Protein 3F6G (pdb70)

Structure (mmCIF, N/CA/C/O backbone):
data_3F6G
#
_entry.id   3F6G
#
_cell.length_a   61.315
_cell.length_b   97.943
_cell.length_c   39.974
_cell.angle_alpha   90.000
_cell.angle_beta   91.380
_cell.angle_gamma   90.000
#
_symmetry.space_group_name_H-M   'C 1 2 1'
#
loop_
_entity.id
_entity.type
_entity.pdbx_description
1 polymer 'Alpha-isopropylmalate synthase'
2 non-polymer 'ZINC ION'
3 non-polymer ISOLEUCINE
4 non-polymer 'SULFATE ION'
5 water water
#
loop_
_atom_site.group_PDB
_atom_site.id
_atom_site.type_symbol
_atom_site.label_atom_id
_atom_site.label_alt_id
_atom_site.label_comp_id
_atom_site.label_asym_id
_atom_site.label_entity_id
_atom_site.label_seq_id
_atom_site.pdbx_PDB_ins_code
_atom_site.Cartn_x
_atom_site.Cartn_y
_atom_site.Cartn_z
_atom_site.occupancy
_atom_site.B_iso_or_equiv
_atom_site.auth_seq_id
_atom_site.auth_comp_id
_atom_site.auth_asym_id
_atom_site.auth_atom_id
_atom_site.pdbx_PDB_model_num
ATOM 1 N N . LYS A 1 1 ? 16.371 -19.802 -24.754 1.00 53.91 390 LYS B N 1
ATOM 2 C CA . LYS A 1 1 ? 16.706 -19.518 -23.327 1.00 52.17 390 LYS B CA 1
ATOM 3 C C . LYS A 1 1 ? 17.768 -18.425 -23.268 1.00 50.67 390 LYS B C 1
ATOM 4 O O . LYS A 1 1 ? 18.894 -18.617 -23.726 1.00 50.78 390 LYS B O 1
ATOM 10 N N . VAL A 1 2 ? 17.395 -17.278 -22.707 1.00 48.62 391 VAL B N 1
ATOM 11 C CA . VAL A 1 2 ? 18.295 -16.134 -22.602 1.00 47.91 391 VAL B CA 1
ATOM 12 C C . VAL A 1 2 ? 19.324 -16.257 -21.481 1.00 46.75 391 VAL B C 1
ATOM 13 O O . VAL A 1 2 ? 20.504 -15.958 -21.678 1.00 47.05 391 VAL B O 1
ATOM 17 N N . LEU A 1 3 ? 18.875 -16.677 -20.303 1.00 44.87 392 LEU B N 1
ATOM 18 C CA . LEU A 1 3 ? 19.767 -16.842 -19.163 1.00 41.31 392 LEU B CA 1
ATOM 19 C C . LEU A 1 3 ? 19.946 -18.327 -18.879 1.00 40.81 392 LEU B C 1
ATOM 20 O O . LEU A 1 3 ? 18.975 -19.083 -18.820 1.00 40.45 392 LEU B O 1
ATOM 25 N N . THR A 1 4 ? 21.197 -18.742 -18.713 1.00 39.95 393 THR B N 1
ATOM 26 C CA . THR A 1 4 ? 21.506 -20.138 -18.443 1.00 38.27 393 THR B CA 1
ATOM 27 C C . THR A 1 4 ? 22.310 -20.332 -17.165 1.00 37.02 393 THR B C 1
ATOM 28 O O . THR A 1 4 ? 23.329 -19.675 -16.951 1.00 36.66 393 THR B O 1
ATOM 32 N N . ILE A 1 5 ? 21.846 -21.238 -16.316 1.00 35.72 394 ILE B N 1
ATOM 33 C CA . ILE A 1 5 ? 22.562 -21.557 -15.093 1.00 35.10 394 ILE B CA 1
ATOM 34 C C . ILE A 1 5 ? 23.460 -22.741 -15.464 1.00 34.62 394 ILE B C 1
ATOM 35 O O . ILE A 1 5 ? 23.008 -23.884 -15.503 1.00 34.83 394 ILE B O 1
ATOM 40 N N . LYS A 1 6 ? 24.724 -22.458 -15.759 1.00 33.70 395 LYS B N 1
ATOM 41 C CA . LYS A 1 6 ? 25.673 -23.497 -16.145 1.00 32.82 395 LYS B CA 1
ATOM 42 C C . LYS A 1 6 ? 25.947 -24.520 -15.058 1.00 32.04 395 LYS B C 1
ATOM 43 O O . LYS A 1 6 ? 26.059 -25.713 -15.338 1.00 31.53 395 LYS B O 1
ATOM 49 N N . SER A 1 7 ? 26.068 -24.065 -13.819 1.00 30.03 396 SER B N 1
ATOM 50 C CA . SER A 1 7 ? 26.302 -24.994 -12.726 1.00 28.74 396 SER B CA 1
ATOM 51 C C . SER A 1 7 ? 25.938 -24.370 -11.401 1.00 26.62 396 SER B C 1
ATOM 52 O O . SER A 1 7 ? 25.732 -23.164 -11.310 1.00 25.40 396 SER B O 1
ATOM 55 N N . CYS A 1 8 ? 25.835 -25.213 -10.381 1.00 26.42 397 CYS B N 1
ATOM 56 C CA . CYS A 1 8 ? 25.551 -24.754 -9.029 1.00 26.43 397 CYS B CA 1
ATOM 57 C C . CYS A 1 8 ? 25.801 -25.922 -8.089 1.00 25.90 397 CYS B C 1
ATOM 58 O O . CYS A 1 8 ? 25.558 -27.072 -8.436 1.00 26.85 397 CYS B O 1
ATOM 61 N N . ASN A 1 9 ? 26.319 -25.625 -6.907 1.00 26.39 398 ASN B N 1
ATOM 62 C CA . ASN A 1 9 ? 26.611 -26.663 -5.932 1.00 27.89 398 ASN B CA 1
ATOM 63 C C . ASN A 1 9 ? 25.962 -26.226 -4.651 1.00 26.04 398 ASN B C 1
ATOM 64 O O . ASN A 1 9 ? 26.193 -25.115 -4.186 1.00 26.69 398 ASN B O 1
ATOM 69 N N . ILE A 1 10 ? 25.164 -27.105 -4.067 1.00 26.01 399 ILE B N 1
ATOM 70 C CA . ILE A 1 10 ? 24.479 -26.753 -2.846 1.00 26.21 399 ILE B CA 1
ATOM 71 C C . ILE A 1 10 ? 24.865 -27.708 -1.725 1.00 27.20 399 ILE B C 1
ATOM 72 O O . ILE A 1 10 ? 24.992 -28.919 -1.930 1.00 26.00 399 ILE B O 1
ATOM 77 N N . HIS A 1 11 ? 25.064 -27.152 -0.537 1.00 27.61 400 HIS B N 1
ATOM 78 C CA . HIS A 1 11 ? 25.495 -27.956 0.592 1.00 30.34 400 HIS B CA 1
ATOM 79 C C . HIS A 1 11 ? 24.753 -27.601 1.860 1.00 29.43 400 HIS B C 1
ATOM 80 O O . HIS A 1 11 ? 24.715 -26.443 2.266 1.00 30.83 400 HIS B O 1
ATOM 87 N N . SER A 1 12 ? 24.167 -28.611 2.488 1.00 28.72 401 SER B N 1
ATOM 88 C CA . SER A 1 12 ? 23.442 -28.400 3.728 1.00 29.70 401 SER B CA 1
ATOM 89 C C . SER A 1 12 ? 23.590 -29.629 4.599 1.00 28.81 401 SER B C 1
ATOM 90 O O . SER A 1 12 ? 24.340 -30.546 4.272 1.00 29.40 401 SER B O 1
ATOM 93 N N . GLY A 1 13 ? 22.871 -29.639 5.712 1.00 28.19 402 GLY B N 1
ATOM 94 C CA . GLY A 1 13 ? 22.932 -30.766 6.615 1.00 28.77 402 GLY B CA 1
ATOM 95 C C . GLY A 1 13 ? 22.965 -30.302 8.052 1.00 28.40 402 GLY B C 1
ATOM 96 O O . GLY A 1 13 ? 22.921 -29.103 8.337 1.00 28.21 402 GLY B O 1
ATOM 97 N N . ILE A 1 14 ? 23.021 -31.258 8.965 1.00 28.50 403 ILE B N 1
ATOM 98 C CA . ILE A 1 14 ? 23.076 -30.936 10.384 1.00 28.49 403 ILE B CA 1
ATOM 99 C C . ILE A 1 14 ? 24.543 -30.764 10.745 1.00 28.97 403 ILE B C 1
ATOM 100 O O . ILE A 1 14 ? 25.357 -31.646 10.477 1.00 29.51 403 ILE B O 1
ATOM 105 N N . GLY A 1 15 ? 24.871 -29.614 11.328 1.00 30.19 404 GLY B N 1
ATOM 106 C CA . GLY A 1 15 ? 26.241 -29.324 11.715 1.00 31.28 404 GLY B CA 1
ATOM 107 C C . GLY A 1 15 ? 26.973 -28.511 10.663 1.00 33.50 404 GLY B C 1
ATOM 108 O O . GLY A 1 15 ? 28.147 -28.172 10.818 1.00 32.86 404 GLY B O 1
ATOM 109 N N . ILE A 1 16 ? 26.265 -28.195 9.584 1.00 34.49 405 ILE B N 1
ATOM 110 C CA . ILE A 1 16 ? 26.821 -27.428 8.479 1.00 34.87 405 ILE B CA 1
ATOM 111 C C . ILE A 1 16 ? 26.035 -26.145 8.256 1.00 33.41 405 ILE B C 1
ATOM 112 O O . ILE A 1 16 ? 24.827 -26.107 8.486 1.00 34.63 405 ILE B O 1
ATOM 117 N N . ARG A 1 17 ? 26.727 -25.097 7.818 1.00 31.31 406 ARG B N 1
ATOM 118 C CA . ARG A 1 17 ? 26.084 -23.821 7.527 1.00 29.29 406 ARG B CA 1
ATOM 119 C C . ARG A 1 17 ? 25.745 -23.864 6.043 1.00 27.96 406 ARG B C 1
ATOM 120 O O . ARG A 1 17 ? 26.638 -23.868 5.191 1.00 28.74 406 ARG B O 1
ATOM 128 N N . PRO A 1 18 ? 24.444 -23.910 5.712 1.00 24.58 407 PRO B N 1
ATOM 129 C CA . PRO A 1 18 ? 23.989 -23.964 4.318 1.00 20.85 407 PRO B CA 1
ATOM 130 C C . PRO A 1 18 ? 24.675 -22.968 3.392 1.00 19.54 407 PRO B C 1
ATOM 131 O O . PRO A 1 18 ? 24.711 -21.778 3.667 1.00 17.14 407 PRO B O 1
ATOM 135 N N . HIS A 1 19 ? 25.232 -23.449 2.288 1.00 19.96 408 HIS B N 1
ATOM 136 C CA . HIS A 1 19 ? 25.852 -22.528 1.341 1.00 20.42 408 HIS B CA 1
ATOM 137 C C . HIS A 1 19 ? 25.628 -23.050 -0.061 1.00 18.51 408 HIS B C 1
ATOM 138 O O . HIS A 1 19 ? 25.209 -24.185 -0.236 1.00 18.02 408 HIS B O 1
ATOM 145 N N . ALA A 1 20 ? 25.908 -22.221 -1.055 1.00 19.13 409 ALA B N 1
ATOM 146 C CA . ALA A 1 20 ? 25.693 -22.623 -2.439 1.00 20.46 409 ALA B CA 1
ATOM 147 C C . ALA A 1 20 ? 26.523 -21.790 -3.402 1.00 19.82 409 ALA B C 1
ATOM 148 O O . ALA A 1 20 ? 26.820 -20.627 -3.144 1.00 19.86 409 ALA B O 1
ATOM 150 N N . GLN A 1 21 ? 26.897 -22.397 -4.518 1.00 20.27 410 GLN B N 1
ATOM 151 C CA . GLN A 1 21 ? 27.662 -21.696 -5.531 1.00 21.59 410 GLN B CA 1
ATOM 152 C C . GLN A 1 21 ? 26.817 -21.754 -6.779 1.00 21.85 410 GLN B C 1
ATOM 153 O O . GLN A 1 21 ? 26.066 -22.707 -6.975 1.00 21.18 410 GLN B O 1
ATOM 159 N N . ILE A 1 22 ? 26.939 -20.731 -7.615 1.00 23.32 411 ILE B N 1
ATOM 160 C CA . ILE A 1 22 ? 26.187 -20.668 -8.853 1.00 24.70 411 ILE B CA 1
ATOM 161 C C . ILE A 1 22 ? 27.075 -20.090 -9.934 1.00 25.69 411 ILE B C 1
ATOM 162 O O . ILE A 1 22 ? 27.955 -19.269 -9.661 1.00 25.69 411 ILE B O 1
ATOM 167 N N . GLU A 1 23 ? 26.848 -20.538 -11.159 1.00 26.16 412 GLU B N 1
ATOM 168 C CA . GLU A 1 23 ? 27.590 -20.056 -12.309 1.00 28.21 412 GLU B CA 1
ATOM 169 C C . GLU A 1 23 ? 26.540 -19.903 -13.393 1.00 27.75 412 GLU B C 1
ATOM 170 O O . GLU A 1 23 ? 25.929 -20.882 -13.802 1.00 29.02 412 GLU B O 1
ATOM 176 N N . LEU A 1 24 ? 26.302 -18.677 -13.836 1.00 28.21 413 LEU B N 1
ATOM 177 C CA . LEU A 1 24 ? 25.306 -18.459 -14.871 1.00 27.86 413 LEU B CA 1
ATOM 178 C C . LEU A 1 24 ? 25.831 -17.600 -16.010 1.00 26.77 413 LEU B C 1
ATOM 179 O O . LEU A 1 24 ? 26.735 -16.790 -15.836 1.00 23.81 413 LEU B O 1
ATOM 184 N N . GLU A 1 25 ? 25.244 -17.803 -17.180 1.00 29.51 414 GLU B N 1
ATOM 185 C CA . GLU A 1 25 ? 25.630 -17.107 -18.395 1.00 32.51 414 GLU B CA 1
ATOM 186 C C . GLU A 1 25 ? 24.498 -16.203 -18.859 1.00 31.67 414 GLU B C 1
ATOM 187 O O . GLU A 1 25 ? 23.382 -16.668 -19.082 1.00 31.22 414 GLU B O 1
ATOM 193 N N . TYR A 1 26 ? 24.787 -14.911 -18.993 1.00 30.93 415 TYR B N 1
ATOM 194 C CA . TYR A 1 26 ? 23.788 -13.945 -19.441 1.00 30.95 415 TYR B CA 1
ATOM 195 C C . TYR A 1 26 ? 24.428 -12.886 -20.334 1.00 30.02 415 TYR B C 1
ATOM 196 O O . TYR A 1 26 ? 25.448 -12.299 -19.979 1.00 29.52 415 TYR B O 1
ATOM 205 N N . GLN A 1 27 ? 23.821 -12.654 -21.495 1.00 30.55 416 GLN B N 1
ATOM 206 C CA . GLN A 1 27 ? 24.304 -11.662 -22.450 1.00 29.64 416 GLN B CA 1
ATOM 207 C C . GLN A 1 27 ? 25.812 -11.679 -22.645 1.00 28.82 416 GLN B C 1
ATOM 208 O O . GLN A 1 27 ? 26.459 -10.640 -22.573 1.00 30.00 416 GLN B O 1
ATOM 214 N N . GLY A 1 28 ? 26.381 -12.853 -22.876 1.00 29.77 417 GLY B N 1
ATOM 215 C CA . GLY A 1 28 ? 27.817 -12.930 -23.093 1.00 31.36 417 GLY B CA 1
ATOM 216 C C . GLY A 1 28 ? 28.701 -12.680 -21.881 1.00 32.33 417 GLY B C 1
ATOM 217 O O . GLY A 1 28 ? 29.849 -12.254 -22.020 1.00 32.95 417 GLY B O 1
ATOM 218 N N . LYS A 1 29 ? 28.173 -12.935 -20.690 1.00 33.29 418 LYS B N 1
ATOM 219 C CA . LYS A 1 29 ? 28.936 -12.752 -19.460 1.00 31.36 418 LYS B CA 1
ATOM 220 C C . LYS A 1 29 ? 28.742 -13.943 -18.540 1.00 30.59 418 LYS B C 1
ATOM 221 O O . LYS A 1 29 ? 27.633 -14.457 -18.398 1.00 29.35 418 LYS B O 1
ATOM 227 N N . ILE A 1 30 ? 29.831 -14.376 -17.916 1.00 30.90 419 ILE B N 1
ATOM 228 C CA . ILE A 1 30 ? 29.782 -15.486 -16.981 1.00 31.78 419 ILE B CA 1
ATOM 229 C C . ILE A 1 30 ? 29.831 -14.896 -15.576 1.00 29.91 419 ILE B C 1
ATOM 230 O O . ILE A 1 30 ? 30.704 -14.085 -15.263 1.00 29.24 419 ILE B O 1
ATOM 235 N N . HIS A 1 31 ? 28.879 -15.288 -14.739 1.00 27.57 420 HIS B N 1
ATOM 236 C CA . HIS A 1 31 ? 28.834 -14.799 -13.368 1.00 26.77 420 HIS B CA 1
ATOM 237 C C . HIS A 1 31 ? 28.971 -15.965 -12.408 1.00 27.03 420 HIS B C 1
ATOM 238 O O . HIS A 1 31 ? 28.300 -16.978 -12.561 1.00 27.83 420 HIS B O 1
ATOM 245 N N . LYS A 1 32 ? 29.860 -15.822 -11.431 1.00 27.19 421 LYS B N 1
ATOM 246 C CA . LYS A 1 32 ? 30.107 -16.873 -10.454 1.00 27.23 421 LYS B CA 1
ATOM 247 C C . LYS A 1 32 ? 30.004 -16.279 -9.057 1.00 25.98 421 LYS B C 1
ATOM 248 O O . LYS A 1 32 ? 30.661 -15.284 -8.744 1.00 26.62 421 LYS B O 1
ATOM 254 N N . GLU A 1 33 ? 29.171 -16.890 -8.221 1.00 26.00 422 GLU B N 1
ATOM 255 C CA . GLU A 1 33 ? 28.961 -16.382 -6.878 1.00 24.07 422 GLU B CA 1
ATOM 256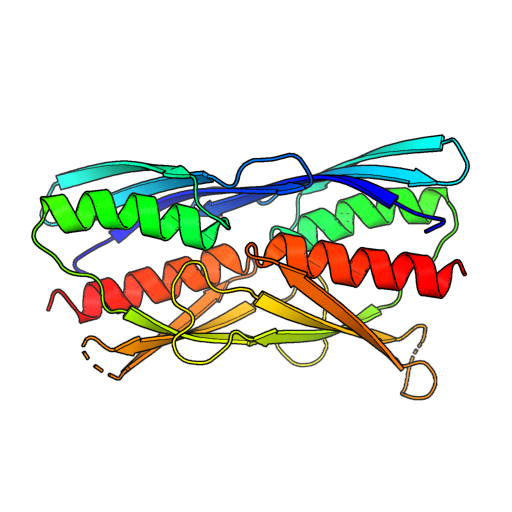 C C . GLU A 1 33 ? 28.757 -17.474 -5.839 1.00 23.74 422 GLU B C 1
ATOM 257 O O . GLU A 1 33 ? 28.467 -18.619 -6.166 1.00 23.63 422 GLU B O 1
ATOM 263 N N . ILE A 1 34 ? 28.905 -17.097 -4.576 1.00 21.25 423 ILE B N 1
ATOM 264 C CA . ILE A 1 34 ? 28.751 -18.020 -3.472 1.00 20.76 423 ILE B CA 1
ATOM 265 C C . ILE A 1 34 ? 28.055 -17.283 -2.332 1.00 19.00 423 ILE B C 1
ATOM 266 O O . ILE A 1 34 ? 28.119 -16.059 -2.241 1.00 17.25 423 ILE B O 1
ATOM 271 N N . SER A 1 35 ? 27.382 -18.033 -1.469 1.00 20.24 424 SER B N 1
ATOM 272 C CA . SER A 1 35 ? 26.707 -17.425 -0.340 1.00 22.01 424 SER B CA 1
ATOM 273 C C . SER A 1 35 ? 26.114 -18.452 0.605 1.00 22.86 424 SER B C 1
ATOM 274 O O . SER A 1 35 ? 25.836 -19.591 0.227 1.00 23.58 424 SER B O 1
ATOM 277 N N . GLU A 1 36 ? 25.929 -18.034 1.850 1.00 23.78 425 GLU B N 1
ATOM 278 C CA . GLU A 1 36 ? 25.309 -18.889 2.845 1.00 23.35 425 GLU B CA 1
ATOM 279 C C . GLU A 1 36 ? 23.839 -18.492 2.866 1.00 22.71 425 GLU B C 1
ATOM 280 O O . GLU A 1 36 ? 23.456 -17.485 2.273 1.00 19.87 425 GLU B O 1
ATOM 286 N N . GLY A 1 37 ? 23.020 -19.297 3.530 1.00 23.96 426 GLY B N 1
ATOM 287 C CA . GLY A 1 37 ? 21.600 -19.007 3.626 1.00 24.39 426 GLY B CA 1
ATOM 288 C C . GLY A 1 37 ? 21.046 -19.782 4.803 1.00 24.83 426 GLY B C 1
ATOM 289 O O . GLY A 1 37 ? 21.821 -20.343 5.581 1.00 24.08 426 GLY B O 1
ATOM 290 N N . ASP A 1 38 ? 19.723 -19.811 4.947 1.00 26.29 427 ASP B N 1
ATOM 291 C CA . ASP A 1 38 ? 19.101 -20.551 6.042 1.00 27.89 427 ASP B CA 1
ATOM 292 C C . ASP A 1 38 ? 18.904 -21.978 5.577 1.00 25.77 427 ASP B C 1
ATOM 293 O O . ASP A 1 38 ? 18.746 -22.892 6.381 1.00 27.41 427 ASP B O 1
ATOM 298 N N . GLY A 1 39 ? 18.922 -22.149 4.262 1.00 24.32 428 GLY B N 1
ATOM 299 C CA . GLY A 1 39 ? 18.762 -23.456 3.659 1.00 20.79 428 GLY B CA 1
ATOM 300 C C . GLY A 1 39 ? 19.503 -23.442 2.337 1.00 20.61 428 GLY B C 1
ATOM 301 O O . GLY A 1 39 ? 19.879 -22.381 1.850 1.00 20.06 428 GLY B O 1
ATOM 302 N N . GLY A 1 40 ? 19.726 -24.614 1.762 1.00 20.92 429 GLY B N 1
ATOM 303 C CA . GLY A 1 40 ? 20.437 -24.676 0.502 1.00 21.68 429 GLY B CA 1
ATOM 304 C C . GLY A 1 40 ? 19.833 -23.782 -0.563 1.00 20.62 429 GLY B C 1
ATOM 305 O O . GLY A 1 40 ? 20.529 -22.965 -1.163 1.00 21.34 429 GLY B O 1
ATOM 306 N N . TYR A 1 41 ? 18.535 -23.928 -0.796 1.00 21.55 430 TYR B N 1
ATOM 307 C CA . TYR A 1 41 ? 17.863 -23.130 -1.811 1.00 21.98 430 TYR B CA 1
ATOM 308 C C . TYR A 1 41 ? 17.944 -21.667 -1.449 1.00 22.07 430 TYR B C 1
ATOM 309 O O . TYR A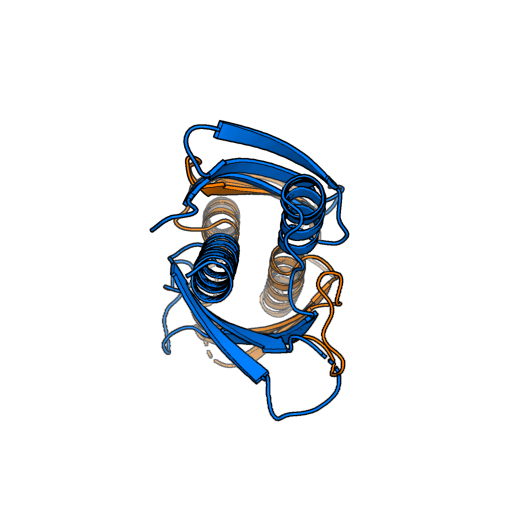 1 41 ? 18.088 -20.810 -2.325 1.00 23.57 430 TYR B O 1
ATOM 318 N N . ASP A 1 42 ? 17.847 -21.382 -0.153 1.00 19.67 431 ASP B N 1
ATOM 319 C CA . ASP A 1 42 ? 17.932 -20.013 0.322 1.00 19.35 431 ASP B CA 1
ATOM 320 C C . ASP A 1 42 ? 19.325 -19.450 0.038 1.00 18.62 431 ASP B C 1
ATOM 321 O O . ASP A 1 42 ? 19.467 -18.280 -0.321 1.00 18.87 431 ASP B O 1
ATOM 326 N N . ALA A 1 43 ? 20.348 -20.285 0.215 1.00 18.00 432 ALA B N 1
ATOM 327 C CA . ALA A 1 43 ? 21.727 -19.880 -0.051 1.00 17.23 432 ALA B CA 1
ATOM 328 C C . ALA A 1 43 ? 21.839 -19.636 -1.564 1.00 16.37 432 ALA B C 1
ATOM 329 O O . ALA A 1 43 ? 22.414 -18.638 -2.016 1.00 17.21 432 ALA B O 1
ATOM 331 N N . PHE A 1 44 ? 21.271 -20.548 -2.340 1.00 16.53 433 PHE B N 1
ATOM 332 C CA . PHE A 1 44 ? 21.296 -20.431 -3.790 1.00 19.19 433 PHE B CA 1
ATOM 333 C C . PHE A 1 44 ? 20.704 -19.093 -4.247 1.00 20.53 433 PHE B C 1
ATOM 334 O O . PHE A 1 44 ? 21.317 -18.382 -5.042 1.00 21.01 433 PHE B O 1
ATOM 342 N N . MET A 1 45 ? 19.517 -18.746 -3.752 1.00 21.35 434 MET B N 1
ATOM 343 C CA . MET A 1 45 ? 18.889 -17.481 -4.136 1.00 21.71 434 MET B CA 1
ATOM 344 C C . MET A 1 45 ? 19.674 -16.268 -3.625 1.00 21.32 434 MET B C 1
ATOM 345 O O . MET A 1 45 ? 19.663 -15.216 -4.257 1.00 22.10 434 MET B O 1
ATOM 350 N N . ASN A 1 46 ? 20.340 -16.402 -2.482 1.00 20.83 435 ASN B N 1
ATOM 351 C CA . ASN A 1 46 ? 21.158 -15.309 -1.958 1.00 20.25 435 ASN B CA 1
ATOM 352 C C . ASN A 1 46 ? 22.322 -15.067 -2.906 1.00 19.43 435 ASN B C 1
ATOM 353 O O . ASN A 1 46 ? 22.706 -13.925 -3.166 1.00 18.36 435 ASN B O 1
ATOM 358 N N . ALA A 1 47 ? 22.891 -16.150 -3.418 1.00 18.90 436 ALA B N 1
ATOM 359 C CA . ALA A 1 47 ? 24.006 -16.025 -4.334 1.00 20.59 436 ALA B CA 1
ATOM 360 C C . ALA A 1 47 ? 23.491 -15.473 -5.666 1.00 20.86 436 ALA B C 1
ATOM 361 O O . ALA A 1 47 ? 24.153 -14.652 -6.306 1.00 20.20 436 ALA B O 1
ATOM 363 N N . LEU A 1 48 ? 22.299 -15.910 -6.065 1.00 19.48 437 LEU B N 1
ATOM 364 C CA . LEU A 1 48 ? 21.706 -15.457 -7.315 1.00 17.99 437 LEU B CA 1
ATOM 365 C C . LEU A 1 48 ? 21.396 -13.970 -7.241 1.00 20.01 437 LEU B C 1
ATOM 366 O O . LEU A 1 48 ? 21.598 -13.225 -8.204 1.00 19.44 437 LEU B O 1
ATOM 371 N N . THR A 1 49 ? 20.910 -13.545 -6.082 1.00 19.30 438 THR B N 1
ATOM 372 C CA . THR A 1 49 ? 20.550 -12.158 -5.850 1.00 21.25 438 THR B CA 1
ATOM 373 C C . THR A 1 49 ? 21.731 -11.214 -5.994 1.00 20.64 438 THR B C 1
ATOM 374 O O . THR A 1 49 ? 21.559 -10.066 -6.392 1.00 21.37 438 THR B O 1
ATOM 378 N N . LYS A 1 50 ? 22.932 -11.678 -5.673 1.00 20.55 439 LYS B N 1
ATOM 379 C CA . LYS A 1 50 ? 24.100 -10.819 -5.814 1.00 23.52 439 LYS B CA 1
ATOM 380 C C . LYS A 1 50 ? 24.313 -10.540 -7.296 1.00 23.02 439 LYS B C 1
ATOM 381 O O . LYS A 1 50 ? 24.716 -9.449 -7.682 1.00 25.05 439 LYS B O 1
ATOM 387 N N . ILE A 1 51 ? 24.041 -11.545 -8.117 1.00 22.91 440 ILE B N 1
ATOM 388 C CA . ILE A 1 51 ? 24.206 -11.422 -9.555 1.00 22.76 440 ILE B CA 1
ATOM 389 C C . ILE A 1 51 ? 23.141 -10.494 -10.120 1.00 22.57 440 ILE B C 1
ATOM 390 O O . ILE A 1 51 ? 23.448 -9.516 -10.805 1.00 23.34 440 ILE B O 1
ATOM 395 N N . THR A 1 52 ? 21.886 -10.800 -9.816 1.00 24.44 441 THR B N 1
ATOM 396 C CA . THR A 1 52 ? 20.773 -9.998 -10.298 1.00 24.77 441 THR B CA 1
ATOM 397 C C . THR A 1 52 ? 20.930 -8.547 -9.880 1.00 25.32 441 THR B C 1
ATOM 398 O O . THR A 1 52 ? 20.675 -7.646 -10.680 1.00 23.86 441 THR B O 1
ATOM 402 N N . ASN A 1 53 ? 21.357 -8.316 -8.639 1.00 25.69 442 ASN B N 1
ATOM 403 C CA . ASN A 1 53 ? 21.554 -6.951 -8.161 1.00 26.81 442 ASN B CA 1
ATOM 404 C C . ASN A 1 53 ? 22.531 -6.228 -9.084 1.00 28.28 442 ASN B C 1
ATOM 405 O O . ASN A 1 53 ? 22.309 -5.073 -9.457 1.00 28.74 442 ASN B O 1
ATOM 410 N N . ARG A 1 54 ? 23.619 -6.904 -9.442 1.00 27.86 443 ARG B N 1
ATOM 411 C CA . ARG A 1 54 ? 24.612 -6.300 -10.322 1.00 30.40 443 ARG B CA 1
ATOM 412 C C . ARG A 1 54 ? 24.019 -5.990 -11.694 1.00 27.67 443 ARG B C 1
ATOM 413 O O . ARG A 1 54 ? 24.379 -5.004 -12.326 1.00 29.67 443 ARG B O 1
ATOM 421 N N . LEU A 1 55 ? 23.094 -6.829 -12.140 1.00 26.54 444 LEU B N 1
ATOM 422 C CA . LEU A 1 55 ? 22.458 -6.657 -13.438 1.00 24.88 444 LEU B CA 1
ATOM 423 C C . LEU A 1 55 ? 21.282 -5.684 -13.402 1.00 25.18 444 LEU B C 1
ATOM 424 O O . LEU A 1 55 ? 20.738 -5.316 -14.443 1.00 24.21 444 LEU B O 1
ATOM 429 N N . GLY A 1 56 ? 20.891 -5.262 -12.204 1.00 24.55 445 GLY B N 1
ATOM 430 C CA . GLY A 1 56 ? 19.782 -4.333 -12.086 1.00 24.38 445 GLY B CA 1
ATOM 431 C C . GLY A 1 56 ? 18.451 -5.038 -12.178 1.00 23.99 445 GLY B C 1
ATOM 432 O O . GLY A 1 56 ? 17.416 -4.419 -12.428 1.00 26.17 445 GLY B O 1
ATOM 433 N N . ILE A 1 57 ? 18.486 -6.346 -11.963 1.00 25.20 446 ILE B N 1
ATOM 434 C CA . ILE A 1 57 ? 17.297 -7.172 -12.015 1.00 24.67 446 ILE B CA 1
ATOM 435 C C . ILE A 1 57 ? 16.770 -7.466 -10.611 1.00 23.58 446 ILE B C 1
ATOM 436 O O . ILE A 1 57 ? 17.513 -7.899 -9.736 1.00 22.75 446 ILE B O 1
ATOM 441 N N . SER A 1 58 ? 15.484 -7.213 -10.406 1.00 22.80 447 SER B N 1
ATOM 442 C CA . SER A 1 58 ? 14.844 -7.470 -9.124 1.00 24.19 447 SER B CA 1
ATOM 443 C C . SER A 1 58 ? 14.143 -8.826 -9.227 1.00 24.57 447 SER B C 1
ATOM 444 O O . SER A 1 58 ? 13.336 -9.048 -10.130 1.00 26.25 447 SER B O 1
ATOM 447 N N . ILE A 1 59 ? 14.450 -9.745 -8.320 1.00 25.30 448 ILE B N 1
ATOM 448 C CA . ILE A 1 59 ? 13.815 -11.055 -8.372 1.00 26.51 448 ILE B CA 1
ATOM 449 C C . ILE A 1 59 ? 12.425 -11.044 -7.742 1.00 26.36 448 ILE B C 1
ATOM 450 O O . ILE A 1 59 ? 12.210 -10.434 -6.693 1.00 27.80 448 ILE B O 1
ATOM 455 N N . PRO A 1 60 ? 11.457 -11.709 -8.393 1.00 26.21 449 PRO B N 1
ATOM 456 C CA . PRO A 1 60 ? 10.088 -11.779 -7.878 1.00 27.82 449 PRO B CA 1
ATOM 457 C C . PRO A 1 60 ? 10.116 -12.431 -6.495 1.00 30.04 449 PRO B C 1
ATOM 458 O O . PRO A 1 60 ? 10.985 -13.250 -6.207 1.00 29.59 449 PRO B O 1
ATOM 462 N N . LYS A 1 61 ? 9.184 -12.046 -5.636 1.00 31.40 450 LYS B N 1
ATOM 463 C CA . LYS A 1 61 ? 9.108 -12.619 -4.300 1.00 32.79 450 LYS B CA 1
ATOM 464 C C . LYS A 1 61 ? 8.506 -14.015 -4.405 1.00 30.72 450 LYS B C 1
ATOM 465 O O . LYS A 1 61 ? 7.588 -14.249 -5.196 1.00 29.98 450 LYS B O 1
ATOM 471 N N . LEU A 1 62 ? 9.050 -14.948 -3.632 1.00 30.61 451 LEU B N 1
ATOM 472 C CA . LEU A 1 62 ? 8.560 -16.323 -3.626 1.00 31.60 451 LEU B CA 1
ATOM 473 C C . LEU A 1 62 ? 7.363 -16.371 -2.675 1.00 33.08 451 LEU B C 1
ATOM 474 O O . LEU A 1 62 ? 7.511 -16.162 -1.470 1.00 32.48 451 LEU B O 1
ATOM 479 N N . ILE A 1 63 ? 6.180 -16.631 -3.232 1.00 34.40 452 ILE B N 1
ATOM 480 C CA . ILE A 1 63 ? 4.947 -16.664 -2.453 1.00 35.76 452 ILE B CA 1
ATOM 481 C C . ILE A 1 63 ? 4.536 -18.057 -2.003 1.00 36.36 452 ILE B C 1
ATOM 482 O O . ILE A 1 63 ? 4.102 -18.242 -0.865 1.00 36.98 452 ILE B O 1
ATOM 487 N N . ASP A 1 64 ? 4.653 -19.035 -2.894 1.00 36.04 453 ASP B N 1
ATOM 488 C CA . ASP A 1 64 ? 4.305 -20.401 -2.533 1.00 34.85 453 ASP B CA 1
ATOM 489 C C . ASP A 1 64 ? 5.329 -21.373 -3.111 1.00 34.49 453 ASP B C 1
ATOM 490 O O . ASP A 1 64 ? 5.945 -21.104 -4.142 1.00 32.73 453 ASP B O 1
ATOM 495 N N . TYR A 1 65 ? 5.502 -22.506 -2.4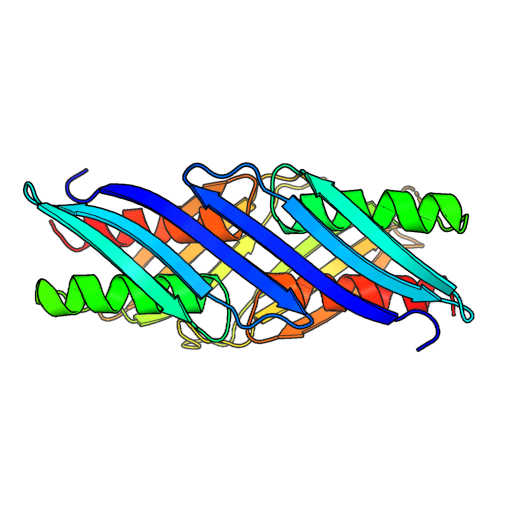34 1.00 35.13 454 TYR B N 1
ATOM 496 C CA . TYR A 1 65 ? 6.482 -23.515 -2.832 1.00 33.42 454 TYR B CA 1
ATOM 497 C C . TYR A 1 65 ? 5.864 -24.904 -2.720 1.00 34.04 454 TYR B C 1
ATOM 498 O O . TYR A 1 65 ? 5.479 -25.323 -1.633 1.00 33.67 454 TYR B O 1
ATOM 507 N N . GLU A 1 66 ? 5.779 -25.617 -3.841 1.00 33.79 455 GLU B N 1
ATOM 508 C CA . GLU A 1 66 ? 5.190 -26.953 -3.864 1.00 36.22 455 GLU B CA 1
ATOM 509 C C . GLU A 1 66 ? 6.157 -28.020 -4.342 1.00 35.78 455 GLU B C 1
ATOM 510 O O . GLU A 1 66 ? 6.881 -27.835 -5.328 1.00 37.89 455 GLU B O 1
ATOM 516 N N . VAL A 1 67 ? 6.138 -29.153 -3.650 1.00 35.80 456 VAL B N 1
ATOM 517 C CA . VAL A 1 67 ? 7.001 -30.278 -3.979 1.00 33.90 456 VAL B CA 1
ATOM 518 C C . VAL A 1 67 ? 6.178 -31.559 -3.958 1.00 33.71 456 VAL B C 1
ATOM 519 O O . VAL A 1 67 ? 5.466 -31.828 -2.995 1.00 33.74 456 VAL B O 1
ATOM 523 N N . ARG A 1 68 ? 6.276 -32.347 -5.021 1.00 34.74 457 ARG B N 1
ATOM 524 C CA . ARG A 1 68 ? 5.541 -33.601 -5.092 1.00 36.23 457 ARG B CA 1
ATOM 525 C C . ARG A 1 68 ? 6.281 -34.683 -5.860 1.00 36.10 457 ARG B C 1
ATOM 526 O O . ARG A 1 68 ? 7.024 -34.405 -6.806 1.00 38.14 457 ARG B O 1
ATOM 534 N N . ILE A 1 69 ? 6.088 -35.926 -5.439 1.00 34.33 458 ILE B N 1
ATOM 535 C CA . ILE A 1 69 ? 6.698 -37.042 -6.130 1.00 34.13 458 ILE B CA 1
ATOM 536 C C . ILE A 1 69 ? 5.531 -37.830 -6.697 1.00 35.11 458 ILE B C 1
ATOM 537 O O . ILE A 1 69 ? 4.406 -37.724 -6.205 1.00 34.42 458 ILE B O 1
ATOM 542 N N . PRO A 1 70 ? 5.774 -38.618 -7.750 1.00 36.16 459 PRO B N 1
ATOM 543 C CA . PRO A 1 70 ? 4.690 -39.403 -8.343 1.00 36.01 459 PRO B CA 1
ATOM 544 C C . PRO A 1 70 ? 4.191 -40.494 -7.408 1.00 35.16 459 PRO B C 1
ATOM 545 O O . PRO A 1 70 ? 4.915 -40.929 -6.512 1.00 34.25 459 PRO B O 1
ATOM 549 N N . PRO A 1 71 ? 2.936 -40.939 -7.595 1.00 35.00 460 PRO B N 1
ATOM 550 C CA . PRO A 1 71 ? 2.373 -41.993 -6.745 1.00 35.21 460 PRO B CA 1
ATOM 551 C C . PRO A 1 71 ? 3.239 -43.257 -6.784 1.00 35.12 460 PRO B C 1
ATOM 552 O O . PRO A 1 71 ? 3.762 -43.646 -7.832 1.00 32.55 460 PRO B O 1
ATOM 556 N N . GLY A 1 72 ? 3.382 -43.897 -5.632 1.00 34.37 461 GLY B N 1
ATOM 557 C CA . GLY A 1 72 ? 4.228 -45.070 -5.551 1.00 36.62 461 GLY B CA 1
ATOM 558 C C . GLY A 1 72 ? 5.563 -44.502 -5.116 1.00 38.45 461 GLY B C 1
ATOM 559 O O . GLY A 1 72 ? 6.590 -44.718 -5.754 1.00 39.97 461 GLY B O 1
ATOM 560 N N . GLY A 1 73 ? 5.529 -43.754 -4.017 1.00 38.75 462 GLY B N 1
ATOM 561 C CA . GLY A 1 73 ? 6.719 -43.114 -3.496 1.00 39.61 462 GLY B CA 1
ATOM 562 C C . GLY A 1 73 ? 7.922 -43.975 -3.170 1.00 39.14 462 GLY B C 1
ATOM 563 O O . GLY A 1 73 ? 7.806 -45.054 -2.584 1.00 42.79 462 GLY B O 1
ATOM 564 N N . LYS A 1 74 ? 9.089 -43.485 -3.567 1.00 39.45 463 LYS B N 1
ATOM 565 C CA . LYS A 1 74 ? 10.362 -44.149 -3.302 1.00 38.12 463 LYS B CA 1
ATOM 566 C C . LYS A 1 74 ? 11.426 -43.078 -3.056 1.00 36.90 463 LYS B C 1
ATOM 567 O O . LYS A 1 74 ? 11.372 -41.997 -3.637 1.00 36.18 463 LYS B O 1
ATOM 573 N N . THR A 1 75 ? 12.393 -43.385 -2.198 1.00 35.62 464 THR B N 1
ATOM 574 C CA . THR A 1 75 ? 13.453 -42.441 -1.857 1.00 34.97 464 THR B CA 1
ATOM 575 C C . THR A 1 75 ? 14.176 -41.817 -3.055 1.00 33.30 464 THR B C 1
ATOM 576 O O . THR A 1 75 ? 14.636 -40.680 -2.973 1.00 34.33 464 THR B O 1
ATOM 580 N N . ASP A 1 76 ? 14.268 -42.543 -4.167 1.00 32.27 465 ASP B N 1
ATOM 581 C CA . ASP A 1 76 ? 14.949 -42.026 -5.355 1.00 31.61 465 ASP B CA 1
ATOM 582 C C . ASP A 1 76 ? 13.979 -41.428 -6.372 1.00 32.35 465 ASP B C 1
ATOM 583 O O . ASP A 1 76 ? 14.350 -41.209 -7.525 1.00 33.22 465 ASP B O 1
ATOM 588 N N . ALA A 1 77 ? 12.757 -41.140 -5.928 1.00 31.73 466 ALA B N 1
ATOM 589 C CA . ALA A 1 77 ? 11.706 -40.593 -6.787 1.00 33.50 466 ALA B CA 1
ATOM 590 C C . ALA A 1 77 ? 11.972 -39.226 -7.411 1.00 34.00 466 ALA B C 1
ATOM 591 O O . ALA A 1 77 ? 12.574 -38.348 -6.788 1.00 32.87 466 ALA B O 1
ATOM 593 N N . LEU A 1 78 ? 11.505 -39.062 -8.649 1.00 33.77 467 LEU B N 1
ATOM 594 C CA . LEU A 1 78 ? 11.637 -37.797 -9.361 1.00 33.70 467 LEU B CA 1
ATOM 595 C C . LEU A 1 78 ? 10.821 -36.778 -8.588 1.00 32.58 467 LEU B C 1
ATOM 596 O O . LEU A 1 78 ? 9.758 -37.096 -8.052 1.00 31.21 467 LEU B O 1
ATOM 601 N N . VAL A 1 79 ? 11.317 -35.552 -8.526 1.00 31.93 468 VAL B N 1
ATOM 602 C CA . VAL A 1 79 ? 10.612 -34.506 -7.811 1.00 33.80 468 VAL B CA 1
ATOM 603 C C . VAL A 1 79 ? 10.072 -33.472 -8.777 1.00 34.73 468 VAL B C 1
ATOM 604 O O . VAL A 1 79 ? 10.752 -33.061 -9.719 1.00 36.43 468 VAL B O 1
ATOM 608 N N . GLU A 1 80 ? 8.836 -33.063 -8.543 1.00 35.03 469 GLU B N 1
ATOM 609 C CA . GLU A 1 80 ? 8.222 -32.051 -9.373 1.00 37.04 469 GLU B CA 1
ATOM 610 C C . GLU A 1 80 ? 7.950 -30.868 -8.452 1.00 35.75 469 GLU B C 1
ATOM 611 O O . GLU A 1 80 ? 7.161 -30.966 -7.516 1.00 34.79 469 GLU B O 1
ATOM 617 N N . THR A 1 81 ? 8.627 -29.756 -8.717 1.00 35.37 470 THR B N 1
ATOM 618 C CA . THR A 1 81 ? 8.476 -28.561 -7.903 1.00 34.05 470 THR B CA 1
ATOM 619 C C . THR A 1 81 ? 7.806 -27.424 -8.666 1.00 32.80 470 THR B C 1
ATOM 620 O O . THR A 1 81 ? 8.172 -27.109 -9.800 1.00 32.33 470 THR B O 1
ATOM 624 N N . ARG A 1 82 ? 6.816 -26.819 -8.024 1.00 33.38 471 ARG B N 1
ATOM 625 C CA . ARG A 1 82 ? 6.076 -25.707 -8.604 1.00 33.42 471 ARG B CA 1
ATOM 626 C C . ARG A 1 82 ? 6.244 -24.529 -7.659 1.00 31.23 471 ARG B C 1
ATOM 627 O O . ARG A 1 82 ? 5.895 -24.612 -6.481 1.00 29.15 471 ARG B O 1
ATOM 635 N N . ILE A 1 83 ? 6.797 -23.434 -8.163 1.00 29.46 472 ILE B N 1
ATOM 636 C CA . ILE A 1 83 ? 6.983 -22.262 -7.321 1.00 29.28 472 ILE B CA 1
ATOM 637 C C . ILE A 1 83 ? 6.094 -21.133 -7.819 1.00 28.87 472 ILE B C 1
ATOM 638 O O . ILE A 1 83 ? 5.920 -20.956 -9.029 1.00 28.77 472 ILE B O 1
ATOM 643 N N . THR A 1 84 ? 5.516 -20.383 -6.890 1.00 29.48 473 THR B N 1
ATOM 644 C CA . THR A 1 84 ? 4.666 -19.259 -7.267 1.00 31.21 473 THR B CA 1
ATOM 645 C C . THR A 1 84 ? 5.326 -17.948 -6.867 1.00 31.77 473 THR B C 1
ATOM 646 O O . THR A 1 84 ? 5.723 -17.758 -5.714 1.00 32.92 473 THR B O 1
ATOM 650 N N . TRP A 1 85 ? 5.449 -17.044 -7.829 1.00 33.87 474 TRP B N 1
ATOM 651 C CA . TRP A 1 85 ? 6.070 -15.749 -7.578 1.00 34.73 474 TRP B CA 1
ATOM 652 C C . TRP A 1 85 ? 5.079 -14.607 -7.699 1.00 34.72 474 TRP B C 1
ATOM 653 O O . TRP A 1 85 ? 3.960 -14.775 -8.185 1.00 35.12 474 TRP B O 1
ATOM 664 N N . ASN A 1 86 ? 5.513 -13.436 -7.256 1.00 35.84 475 ASN B N 1
ATOM 665 C CA . ASN A 1 86 ? 4.701 -12.237 -7.343 1.00 37.42 475 ASN B CA 1
ATOM 666 C C . ASN A 1 86 ? 5.635 -11.047 -7.276 1.00 38.61 475 ASN B C 1
ATOM 667 O O . ASN A 1 86 ? 6.601 -11.058 -6.518 1.00 38.47 475 ASN B O 1
ATOM 672 N N . LYS A 1 87 ? 5.345 -10.026 -8.074 1.00 40.88 476 LYS B N 1
ATOM 673 C CA . LYS A 1 87 ? 6.168 -8.826 -8.111 1.00 43.68 476 LYS B CA 1
ATOM 674 C C . LYS A 1 87 ? 5.698 -7.793 -7.098 1.00 46.11 476 LYS B C 1
ATOM 675 O O . LYS A 1 87 ? 5.860 -7.980 -5.892 1.00 48.05 476 LYS B O 1
ATOM 681 N N . THR A 1 96 ? 1.435 -12.332 -10.485 1.00 44.84 485 THR B N 1
ATOM 682 C CA . THR A 1 96 ? 1.536 -13.642 -9.840 1.00 45.23 485 THR B CA 1
ATOM 683 C C . THR A 1 96 ? 1.464 -14.769 -10.869 1.00 42.94 485 THR B C 1
ATOM 684 O O . THR A 1 96 ? 0.454 -14.927 -11.558 1.00 42.93 485 THR B O 1
ATOM 688 N N . PHE A 1 97 ? 2.542 -15.542 -10.977 1.00 40.17 486 PHE B N 1
ATOM 689 C CA . PHE A 1 97 ? 2.591 -16.651 -11.925 1.00 38.76 486 PHE B CA 1
ATOM 690 C C . PHE A 1 97 ? 3.281 -17.873 -11.322 1.00 38.58 486 PHE B C 1
ATOM 6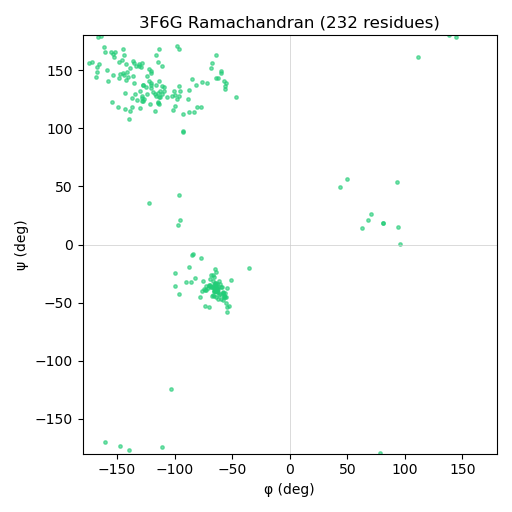91 O O . PHE A 1 97 ? 3.657 -17.857 -10.150 1.00 39.09 486 PHE B O 1
ATOM 699 N N . LYS A 1 98 ? 3.440 -18.930 -12.117 1.00 36.79 487 LYS B N 1
ATOM 700 C CA . LYS A 1 98 ? 4.076 -20.157 -11.634 1.00 35.95 487 LYS B CA 1
ATOM 701 C C . LYS A 1 98 ? 5.077 -20.782 -12.598 1.00 34.89 487 LYS B C 1
ATOM 702 O O . LYS A 1 98 ? 4.898 -20.731 -13.813 1.00 34.25 487 LYS B O 1
ATOM 708 N N . THR A 1 99 ? 6.131 -21.374 -12.040 1.00 32.88 488 THR B N 1
ATOM 709 C CA . THR A 1 99 ? 7.132 -22.070 -12.830 1.00 32.36 488 THR B CA 1
ATOM 710 C C . THR A 1 99 ? 7.316 -23.456 -12.234 1.00 32.22 488 THR B C 1
ATOM 711 O O . THR A 1 99 ? 7.047 -23.677 -11.051 1.00 30.88 488 THR B O 1
ATOM 715 N N . MET A 1 100 ? 7.783 -24.387 -13.058 1.00 32.62 489 MET B N 1
ATOM 716 C CA . MET A 1 100 ? 7.953 -25.765 -12.633 1.00 34.83 489 MET B CA 1
ATOM 717 C C . MET A 1 100 ? 9.327 -26.357 -12.920 1.00 34.55 489 MET B C 1
ATOM 718 O O . MET A 1 100 ? 10.022 -25.946 -13.848 1.00 34.29 489 MET B O 1
ATOM 723 N N . GLY A 1 101 ? 9.706 -27.330 -12.102 1.00 35.91 490 GLY B N 1
ATOM 724 C CA . GLY A 1 101 ? 10.976 -28.007 -12.271 1.00 34.75 490 GLY B CA 1
ATOM 725 C C . GLY A 1 101 ? 10.805 -29.479 -11.946 1.00 34.29 490 GLY B C 1
ATOM 726 O O . GLY A 1 101 ? 10.072 -29.829 -11.017 1.00 34.19 490 GLY B O 1
ATOM 727 N N . VAL A 1 102 ? 11.469 -30.338 -12.715 1.00 33.39 491 VAL B N 1
ATOM 728 C CA . VAL A 1 102 ? 11.408 -31.785 -12.511 1.00 32.88 491 VAL B CA 1
ATOM 729 C C . VAL A 1 102 ? 12.831 -32.322 -12.407 1.00 32.43 491 VAL B C 1
ATOM 730 O O . VAL A 1 102 ? 13.641 -32.123 -13.309 1.00 31.72 491 VAL B O 1
ATOM 734 N N . HIS A 1 103 ? 13.138 -33.002 -11.307 1.00 32.48 492 HIS B N 1
ATOM 735 C CA . HIS A 1 103 ? 14.482 -33.542 -11.120 1.00 32.51 492 HIS B CA 1
ATOM 736 C C . HIS A 1 103 ? 14.518 -34.534 -9.958 1.00 31.48 492 HIS B C 1
ATOM 737 O O . HIS A 1 103 ? 13.694 -34.455 -9.048 1.00 31.43 492 HIS B O 1
ATOM 744 N N . PRO A 1 104 ? 15.451 -35.507 -9.995 1.00 31.25 493 PRO B N 1
ATOM 745 C CA . PRO A 1 104 ? 15.568 -36.498 -8.918 1.00 29.69 493 PRO B CA 1
ATOM 746 C C . PRO A 1 104 ? 16.031 -35.848 -7.604 1.00 28.89 493 PRO B C 1
ATOM 747 O O . PRO A 1 104 ? 15.751 -36.358 -6.521 1.00 29.25 493 PRO B O 1
ATOM 751 N N . ASP A 1 105 ? 16.752 -34.731 -7.704 1.00 27.45 494 ASP B N 1
ATOM 752 C CA . ASP A 1 105 ? 17.204 -34.012 -6.514 1.00 25.80 494 ASP B CA 1
ATOM 753 C C . ASP A 1 105 ? 16.245 -32.843 -6.315 1.00 23.75 494 ASP B C 1
ATOM 754 O O . ASP A 1 105 ? 16.156 -31.970 -7.174 1.00 23.16 494 ASP B O 1
ATOM 759 N N . GLN A 1 106 ? 15.538 -32.791 -5.192 1.00 23.99 495 GLN B N 1
ATOM 760 C CA . GLN A 1 106 ? 14.578 -31.703 -5.044 1.00 24.89 495 GLN B CA 1
ATOM 761 C C . GLN A 1 106 ? 15.130 -30.291 -4.994 1.00 22.39 495 GLN B C 1
ATOM 762 O O . GLN A 1 106 ? 14.411 -29.353 -5.304 1.00 20.27 495 GLN B O 1
ATOM 768 N N . THR A 1 107 ? 16.389 -30.109 -4.619 1.00 23.45 496 THR B N 1
ATOM 769 C CA . THR A 1 107 ? 16.901 -28.752 -4.614 1.00 22.68 496 THR B CA 1
ATOM 770 C C . THR A 1 107 ? 17.144 -28.334 -6.064 1.00 21.97 496 THR B C 1
ATOM 771 O O . THR A 1 107 ? 16.857 -27.197 -6.448 1.00 19.93 496 THR B O 1
ATOM 775 N N . VAL A 1 108 ? 17.636 -29.269 -6.872 1.00 21.52 497 VAL B N 1
ATOM 776 C CA . VAL A 1 108 ? 17.882 -29.001 -8.283 1.00 24.15 497 VAL B CA 1
ATOM 777 C C . VAL A 1 108 ? 16.558 -28.723 -9.003 1.00 24.39 497 VAL B C 1
ATOM 778 O O . VAL A 1 108 ? 16.510 -27.907 -9.917 1.00 25.38 497 VAL B O 1
ATOM 782 N N . ALA A 1 109 ? 15.484 -29.387 -8.583 1.00 25.33 498 ALA B N 1
ATOM 783 C CA . ALA A 1 109 ? 14.180 -29.159 -9.207 1.00 26.54 498 ALA B CA 1
ATOM 784 C C . ALA A 1 109 ? 13.756 -27.701 -8.991 1.00 26.53 498 ALA B C 1
ATOM 785 O O . ALA A 1 109 ? 13.173 -27.076 -9.877 1.00 26.44 498 ALA B O 1
ATOM 787 N N . ALA A 1 110 ? 14.052 -27.163 -7.812 1.00 25.41 499 ALA B N 1
ATOM 788 C CA . ALA A 1 110 ? 13.719 -25.772 -7.504 1.00 26.21 499 ALA B CA 1
ATOM 789 C C . ALA A 1 110 ? 14.560 -24.830 -8.367 1.00 25.14 499 ALA B C 1
ATOM 790 O O . ALA A 1 110 ? 14.057 -23.849 -8.916 1.00 27.21 499 ALA B O 1
ATOM 792 N N . VAL A 1 111 ? 15.849 -25.124 -8.471 1.00 25.69 500 VAL B N 1
ATOM 793 C CA . VAL A 1 111 ? 16.757 -24.305 -9.271 1.00 26.09 500 VAL B CA 1
ATOM 794 C C . VAL A 1 111 ? 16.264 -24.238 -10.725 1.00 26.95 500 VAL B C 1
ATOM 795 O O . VAL A 1 111 ? 16.314 -23.182 -11.358 1.00 28.68 500 VAL B O 1
ATOM 799 N N . HIS A 1 112 ? 15.785 -25.366 -11.243 1.00 27.25 501 HIS B N 1
ATOM 800 C CA . HIS A 1 112 ? 15.274 -25.426 -12.611 1.00 29.12 501 HIS B CA 1
ATOM 801 C C . HIS A 1 112 ? 14.059 -24.523 -12.796 1.00 28.06 501 HIS B C 1
ATOM 802 O O . HIS A 1 112 ? 13.886 -23.902 -13.841 1.00 28.50 501 HIS B O 1
ATOM 809 N N . ALA A 1 113 ? 13.219 -24.462 -11.774 1.00 26.68 502 ALA B N 1
ATOM 810 C CA . ALA A 1 113 ? 12.035 -23.629 -11.817 1.00 28.34 502 ALA B CA 1
ATOM 811 C C . ALA A 1 113 ? 12.480 -22.176 -11.699 1.00 27.94 502 ALA B C 1
ATOM 812 O O . ALA A 1 113 ? 11.899 -21.281 -12.317 1.00 28.69 502 ALA B O 1
ATOM 814 N N . THR A 1 114 ? 13.520 -21.939 -10.906 1.00 27.87 503 THR B N 1
ATOM 815 C CA . THR A 1 114 ? 14.020 -20.592 -10.743 1.00 25.12 503 THR B CA 1
ATOM 816 C C . THR A 1 114 ? 14.626 -20.127 -12.062 1.00 26.83 503 THR B C 1
ATOM 817 O O . THR A 1 114 ? 14.492 -18.959 -12.424 1.00 25.58 503 THR B O 1
ATOM 821 N N . GLU A 1 115 ? 15.282 -21.034 -12.782 1.00 28.06 504 GLU B N 1
ATOM 822 C CA . GLU A 1 115 ? 15.874 -20.664 -14.066 1.00 32.11 504 GLU B CA 1
ATOM 823 C C . GLU A 1 115 ? 14.762 -20.294 -15.037 1.00 32.62 504 GLU B C 1
ATOM 824 O O . GLU A 1 115 ? 14.894 -19.348 -15.814 1.00 33.70 504 GLU B O 1
ATOM 830 N N . LYS A 1 116 ? 13.671 -21.053 -14.997 1.00 32.02 505 LYS B N 1
ATOM 831 C CA . LYS A 1 116 ? 12.536 -20.788 -15.868 1.00 32.63 505 LYS B CA 1
ATOM 832 C C . LYS A 1 116 ? 11.917 -19.440 -15.543 1.00 32.17 505 LYS B C 1
ATOM 833 O O . LYS A 1 116 ? 11.613 -18.664 -16.445 1.00 31.38 505 LYS B O 1
ATOM 839 N N . MET A 1 117 ? 11.728 -19.160 -14.257 1.00 30.07 506 MET B N 1
ATOM 840 C CA . MET A 1 117 ? 11.163 -17.883 -13.856 1.00 30.31 506 MET B CA 1
ATOM 841 C C . MET A 1 117 ? 12.036 -16.755 -14.401 1.00 31.62 506 MET B C 1
ATOM 842 O O . MET A 1 117 ? 11.528 -15.770 -14.947 1.00 32.77 506 MET B O 1
ATOM 847 N N . LEU A 1 118 ? 13.350 -16.914 -14.268 1.00 30.46 507 LEU B N 1
ATOM 848 C CA . LEU A 1 118 ? 14.293 -15.907 -14.724 1.00 30.82 507 LEU B CA 1
ATOM 849 C C . LEU A 1 118 ? 14.192 -15.613 -16.207 1.00 32.46 507 LEU B C 1
ATOM 850 O O . LEU A 1 118 ? 14.188 -14.451 -16.617 1.00 32.73 507 LEU B O 1
ATOM 855 N N . ASN A 1 119 ? 14.136 -16.660 -17.016 1.00 32.42 508 ASN B N 1
ATOM 856 C CA . ASN A 1 119 ? 14.037 -16.459 -18.450 1.00 35.30 508 ASN B CA 1
ATOM 857 C C . ASN A 1 119 ? 12.707 -15.804 -18.794 1.00 35.85 508 ASN B C 1
ATOM 858 O O . ASN A 1 119 ? 12.629 -14.978 -19.703 1.00 36.10 508 ASN B O 1
ATOM 863 N N . GLN A 1 120 ? 11.668 -16.151 -18.047 1.00 36.51 509 GLN B N 1
ATOM 864 C CA . GLN A 1 120 ? 10.358 -15.573 -18.291 1.00 39.68 509 GLN B CA 1
ATOM 865 C C . GLN A 1 120 ? 10.325 -14.095 -17.912 1.00 40.33 509 GLN B C 1
ATOM 866 O O . GLN A 1 120 ? 9.585 -13.308 -18.499 1.00 41.68 509 GLN B O 1
ATOM 872 N N . ILE A 1 121 ? 11.139 -13.722 -16.933 1.00 41.19 510 ILE B N 1
ATOM 873 C CA . ILE A 1 121 ? 11.210 -12.343 -16.468 1.00 41.99 510 ILE B CA 1
ATOM 874 C C . ILE A 1 121 ? 12.108 -11.484 -17.357 1.00 42.82 510 ILE B C 1
ATOM 875 O O . ILE A 1 121 ? 11.896 -10.280 -17.488 1.00 42.88 510 ILE B O 1
ATOM 880 N N . LEU A 1 122 ? 13.104 -12.105 -17.975 1.00 43.19 511 LEU B N 1
ATOM 881 C CA . LEU A 1 122 ? 14.027 -11.370 -18.825 1.00 44.63 511 LEU B CA 1
ATOM 882 C C . LEU A 1 122 ? 13.646 -11.430 -20.298 1.00 47.33 511 LEU B C 1
ATOM 883 O O . LEU A 1 122 ? 14.500 -11.596 -21.163 1.00 49.06 511 LEU B O 1
ATOM 888 N N . GLN A 1 123 ? 12.356 -11.283 -20.577 1.00 50.31 512 GLN B N 1
ATOM 889 C CA . GLN A 1 123 ? 11.867 -11.304 -21.950 1.00 52.84 512 GLN B CA 1
ATOM 890 C C . GLN A 1 123 ? 11.649 -9.881 -22.467 1.00 54.13 512 GLN B C 1
ATOM 891 O O . GLN A 1 123 ? 11.802 -8.935 -21.661 1.00 54.36 512 GLN B O 1
ATOM 897 N N . LYS B 1 1 ? 14.316 -39.997 22.672 1.00 50.76 390 LYS A N 1
ATOM 898 C CA . LYS B 1 1 ? 15.587 -39.850 21.903 1.00 50.58 390 LYS A CA 1
ATOM 899 C C . LYS B 1 1 ? 16.576 -40.977 22.168 1.00 48.56 390 LYS A C 1
ATOM 900 O O . LYS B 1 1 ? 17.524 -40.815 22.934 1.00 49.07 390 LYS A O 1
ATOM 906 N N . VAL B 1 2 ? 16.351 -42.117 21.524 1.00 46.42 391 VAL A N 1
ATOM 907 C CA . VAL B 1 2 ? 17.231 -43.267 21.674 1.00 44.35 391 VAL A CA 1
ATOM 908 C C . VAL B 1 2 ? 18.185 -43.330 20.482 1.00 43.12 391 VAL A C 1
ATOM 909 O O . VAL B 1 2 ? 19.271 -43.909 20.569 1.00 42.25 391 VAL A O 1
ATOM 913 N N . LEU B 1 3 ? 17.768 -42.737 19.364 1.00 40.17 392 LEU A N 1
ATOM 914 C CA . LEU B 1 3 ? 18.598 -42.699 18.162 1.00 37.88 392 LEU A CA 1
ATOM 915 C C . LEU B 1 3 ? 18.716 -41.244 17.725 1.00 36.37 392 LEU A C 1
ATOM 916 O O . LEU B 1 3 ? 17.714 -40.551 17.529 1.00 35.33 392 LEU A O 1
ATOM 921 N N . THR B 1 4 ? 19.949 -40.777 17.588 1.00 35.32 393 THR A N 1
ATOM 922 C CA . THR B 1 4 ? 20.174 -39.396 17.210 1.00 35.09 393 THR A CA 1
ATOM 923 C C . THR B 1 4 ? 21.101 -39.260 16.020 1.00 34.05 393 THR A C 1
ATOM 924 O O . THR B 1 4 ? 22.106 -39.954 15.916 1.00 35.99 393 THR A O 1
ATOM 928 N N . ILE B 1 5 ? 20.743 -38.367 15.110 1.00 33.34 394 ILE A N 1
ATOM 929 C CA . ILE B 1 5 ? 21.582 -38.102 13.958 1.00 31.91 394 ILE A CA 1
ATOM 930 C C . ILE B 1 5 ? 22.448 -36.929 14.401 1.00 30.30 394 ILE A C 1
ATOM 931 O O . ILE B 1 5 ? 22.016 -35.779 14.355 1.00 31.91 394 ILE A O 1
ATOM 936 N N . LYS B 1 6 ? 23.657 -37.233 14.865 1.00 29.28 395 LYS A N 1
ATOM 937 C CA . LYS B 1 6 ? 24.582 -36.208 15.332 1.00 27.79 395 LYS A CA 1
ATOM 938 C C . LYS B 1 6 ? 24.863 -35.175 14.259 1.00 27.52 395 LYS A C 1
ATOM 939 O O . LYS B 1 6 ? 24.875 -33.976 14.534 1.00 24.88 395 LYS A O 1
ATOM 945 N N . SER B 1 7 ? 25.107 -35.644 13.039 1.00 25.08 396 SER A N 1
ATOM 946 C CA . SER B 1 7 ? 25.358 -34.737 11.935 1.00 23.76 396 SER A CA 1
ATOM 947 C C . SER B 1 7 ? 25.156 -35.437 10.610 1.00 22.58 396 SER A C 1
ATOM 948 O O . SER B 1 7 ? 24.980 -36.652 10.552 1.00 20.74 396 SER A O 1
ATOM 951 N N . CYS B 1 8 ? 25.149 -34.645 9.549 1.00 21.73 397 CYS A N 1
ATOM 952 C CA . CYS B 1 8 ? 25.026 -35.168 8.203 1.00 24.67 397 CYS A CA 1
ATOM 953 C C . CYS B 1 8 ? 25.376 -34.039 7.244 1.00 24.75 397 CYS A C 1
ATOM 954 O O . CYS B 1 8 ? 25.186 -32.865 7.555 1.00 26.29 397 CYS A O 1
ATOM 957 N N . ASN B 1 9 ? 25.941 -34.398 6.102 1.00 27.74 398 ASN A N 1
ATOM 958 C CA . ASN B 1 9 ? 26.308 -33.416 5.091 1.00 29.64 398 ASN A CA 1
ATOM 959 C C . ASN B 1 9 ? 25.698 -33.885 3.797 1.00 28.27 398 ASN A C 1
ATOM 960 O O . ASN B 1 9 ? 25.948 -35.004 3.363 1.00 28.64 398 ASN A O 1
ATOM 965 N N . ILE B 1 10 ? 24.897 -33.035 3.189 1.00 27.82 399 ILE A N 1
ATOM 966 C CA . ILE B 1 10 ? 24.265 -33.398 1.929 1.00 26.49 399 ILE A CA 1
ATOM 967 C C . ILE B 1 10 ? 24.680 -32.411 0.828 1.00 26.90 399 ILE A C 1
ATOM 968 O O . ILE B 1 10 ? 24.637 -31.201 1.034 1.00 26.56 399 ILE A O 1
ATOM 973 N N . HIS B 1 11 ? 25.027 -33.183 -0.357 1.00 29.51 400 HIS A N 1
ATOM 974 C CA . HIS B 1 11 ? 25.575 -32.494 -1.521 1.00 31.31 400 HIS A CA 1
ATOM 975 C C . HIS B 1 11 ? 24.633 -32.617 -2.709 1.00 28.84 400 HIS A C 1
ATOM 976 O O . HIS B 1 11 ? 24.091 -33.718 -2.963 1.00 30.82 400 HIS A O 1
ATOM 983 N N . SER B 1 12 ? 24.457 -31.470 -3.448 1.00 27.26 401 SER A N 1
ATOM 984 C CA . SER B 1 12 ? 23.784 -31.661 -4.728 1.00 26.69 401 SER A CA 1
ATOM 985 C C . SER B 1 12 ? 23.927 -30.429 -5.614 1.00 25.54 401 SER A C 1
ATOM 986 O O . SER B 1 12 ? 24.559 -29.455 -5.190 1.00 23.91 401 SER A O 1
ATOM 989 N N . GLY B 1 13 ? 23.379 -30.497 -6.796 1.00 26.70 402 GLY A N 1
ATOM 990 C CA . GLY B 1 13 ? 23.455 -29.362 -7.684 1.00 28.90 402 GLY A CA 1
ATOM 991 C C . GLY B 1 13 ? 23.604 -29.791 -9.118 1.00 31.23 402 GLY A C 1
ATOM 992 O O . GLY B 1 13 ? 23.662 -30.984 -9.421 1.00 31.98 402 GLY A O 1
ATOM 993 N N 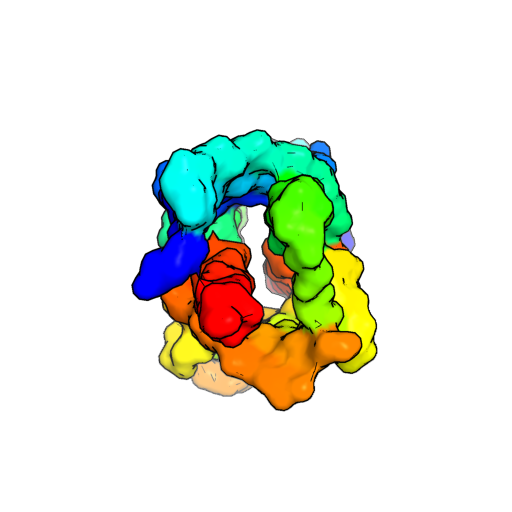. ILE B 1 14 ? 23.649 -28.806 -10.004 1.00 33.25 403 ILE A N 1
ATOM 994 C CA . ILE B 1 14 ? 23.813 -29.063 -11.425 1.00 34.61 403 ILE A CA 1
ATOM 995 C C . ILE B 1 14 ? 25.290 -29.318 -11.697 1.00 34.95 403 ILE A C 1
ATOM 996 O O . ILE B 1 14 ? 26.146 -28.458 -11.454 1.00 35.26 403 ILE A O 1
ATOM 1001 N N . GLY B 1 15 ? 25.581 -30.517 -12.187 1.00 35.20 404 GLY A N 1
ATOM 1002 C CA . GLY B 1 15 ? 26.955 -30.887 -12.468 1.00 36.01 404 GLY A CA 1
ATOM 1003 C C . GLY B 1 15 ? 27.547 -31.607 -11.274 1.00 36.68 404 GLY A C 1
ATOM 1004 O O . GLY B 1 15 ? 28.759 -31.777 -11.166 1.00 35.65 404 GLY A O 1
ATOM 1005 N N . ILE B 1 16 ? 26.676 -32.039 -10.372 1.00 36.82 405 ILE A N 1
ATOM 1006 C CA . ILE B 1 16 ? 27.100 -32.739 -9.172 1.00 37.38 405 ILE A CA 1
ATOM 1007 C C . ILE B 1 16 ? 26.361 -34.065 -8.998 1.00 36.63 405 ILE A C 1
ATOM 1008 O O . ILE B 1 16 ? 25.152 -34.152 -9.222 1.00 37.02 405 ILE A O 1
ATOM 1013 N N . ARG B 1 17 ? 27.103 -35.098 -8.613 1.00 35.81 406 ARG A N 1
ATOM 1014 C CA . ARG B 1 17 ? 26.532 -36.421 -8.355 1.00 33.85 406 ARG A CA 1
ATOM 1015 C C . ARG B 1 17 ? 26.149 -36.284 -6.877 1.00 29.59 406 ARG A C 1
ATOM 1016 O O . ARG B 1 17 ? 27.020 -36.146 -6.026 1.00 28.72 406 ARG A O 1
ATOM 1024 N N . PRO B 1 18 ? 24.845 -36.308 -6.555 1.00 27.84 407 PRO A N 1
ATOM 1025 C CA . PRO B 1 18 ? 24.411 -36.164 -5.156 1.00 24.56 407 PRO A CA 1
ATOM 1026 C C . PRO B 1 18 ? 24.995 -37.155 -4.158 1.00 22.89 407 PRO A C 1
ATOM 1027 O O . PRO B 1 18 ? 25.119 -38.340 -4.444 1.00 21.92 407 PRO A O 1
ATOM 1031 N N . HIS B 1 19 ? 25.344 -36.665 -2.973 1.00 21.42 408 HIS A N 1
ATOM 1032 C CA . HIS B 1 19 ? 25.870 -37.543 -1.942 1.00 21.11 408 HIS A CA 1
ATOM 1033 C C . HIS B 1 19 ? 25.608 -37.008 -0.548 1.00 19.77 408 HIS A C 1
ATOM 1034 O O . HIS B 1 19 ? 25.277 -35.838 -0.360 1.00 18.79 408 HIS A O 1
ATOM 1041 N N . ALA B 1 20 ? 25.751 -37.882 0.434 1.00 21.18 409 ALA A N 1
ATOM 1042 C CA . ALA B 1 20 ? 25.497 -37.486 1.804 1.00 22.41 409 ALA A CA 1
ATOM 1043 C C . ALA B 1 20 ? 26.280 -38.317 2.808 1.00 23.25 409 ALA A C 1
ATOM 1044 O O . ALA B 1 20 ? 26.519 -39.512 2.602 1.00 23.70 409 ALA A O 1
ATOM 1046 N N . GLN B 1 21 ? 26.682 -37.660 3.892 1.00 24.80 410 GLN A N 1
ATOM 1047 C CA . GLN B 1 21 ? 27.399 -38.301 4.979 1.00 25.28 410 GLN A CA 1
ATOM 1048 C C . GLN B 1 21 ? 26.432 -38.294 6.138 1.00 25.77 410 GLN A C 1
ATOM 1049 O O . GLN B 1 21 ? 25.562 -37.437 6.213 1.00 27.73 410 GLN A O 1
ATOM 1055 N N . ILE B 1 22 ? 26.596 -39.246 7.045 1.00 25.52 411 ILE A N 1
ATOM 1056 C CA . ILE B 1 22 ? 25.735 -39.338 8.207 1.00 25.41 411 ILE A CA 1
ATOM 1057 C C . ILE B 1 22 ? 26.542 -39.806 9.395 1.00 26.14 411 ILE A C 1
ATOM 1058 O O . ILE B 1 22 ? 27.471 -40.588 9.259 1.00 25.47 411 ILE A O 1
ATOM 1063 N N . GLU B 1 23 ? 26.177 -39.312 10.563 1.00 28.38 412 GLU A N 1
ATOM 1064 C CA . GLU B 1 23 ? 26.821 -39.718 11.792 1.00 30.60 412 GLU A CA 1
ATOM 1065 C C . GLU B 1 23 ? 25.679 -39.835 12.784 1.00 30.50 412 GLU A C 1
ATOM 1066 O O . GLU B 1 23 ? 25.095 -38.837 13.182 1.00 32.19 412 GLU A O 1
ATOM 1072 N N . LEU B 1 24 ? 25.325 -41.064 13.143 1.00 31.92 413 LEU A N 1
ATOM 1073 C CA . LEU B 1 24 ? 24.240 -41.268 14.086 1.00 32.07 413 LEU A CA 1
ATOM 1074 C C . LEU B 1 24 ? 24.710 -42.080 15.276 1.00 32.32 413 LEU A C 1
ATOM 1075 O O . LEU B 1 24 ? 25.549 -42.971 15.153 1.00 31.86 413 LEU A O 1
ATOM 1080 N N . GLU B 1 25 ? 24.153 -41.750 16.431 1.00 34.49 414 GLU A N 1
ATOM 1081 C CA . GLU B 1 25 ? 24.504 -42.396 17.684 1.00 36.55 414 GLU A CA 1
ATOM 1082 C C . GLU B 1 25 ? 23.340 -43.258 18.137 1.00 35.93 414 GLU A C 1
ATOM 1083 O O . GLU B 1 25 ? 22.184 -42.834 18.078 1.00 35.10 414 GLU A O 1
ATOM 1089 N N . TYR B 1 26 ? 23.655 -44.471 18.575 1.00 34.29 415 TYR A N 1
ATOM 1090 C CA . TYR B 1 26 ? 22.645 -45.407 19.047 1.00 34.76 415 TYR A CA 1
ATOM 1091 C C . TYR B 1 26 ? 23.315 -46.373 20.016 1.00 35.37 415 TYR A C 1
ATOM 1092 O O . TYR B 1 26 ? 24.304 -47.031 19.681 1.00 33.74 415 TYR A O 1
ATOM 1101 N N . GLN B 1 27 ? 22.783 -46.427 21.232 1.00 36.62 416 GLN A N 1
ATOM 1102 C CA . GLN B 1 27 ? 23.307 -47.291 22.283 1.00 36.83 416 GLN A CA 1
ATOM 1103 C C . GLN B 1 27 ? 24.820 -47.189 22.488 1.00 36.35 416 GLN A C 1
ATOM 1104 O O . GLN B 1 27 ? 25.536 -48.186 22.413 1.00 35.82 416 GLN A O 1
ATOM 1110 N N . GLY B 1 28 ? 25.295 -45.973 22.748 1.00 37.65 417 GLY A N 1
ATOM 1111 C CA . GLY B 1 28 ? 26.710 -45.748 22.995 1.00 38.59 417 GLY A CA 1
ATOM 1112 C C . GLY B 1 28 ? 27.644 -46.075 21.849 1.00 40.78 417 GLY A C 1
ATOM 1113 O O . GLY B 1 28 ? 28.859 -46.176 22.036 1.00 40.86 417 GLY A O 1
ATOM 1114 N N . LYS B 1 29 ? 27.083 -46.246 20.659 1.00 40.56 418 LYS A N 1
ATOM 1115 C CA . LYS B 1 29 ? 27.879 -46.552 19.482 1.00 40.13 418 LYS A CA 1
ATOM 1116 C C . LYS B 1 29 ? 27.602 -45.459 18.445 1.00 38.77 418 LYS A C 1
ATOM 1117 O O . LYS B 1 29 ? 26.471 -44.989 18.309 1.00 37.55 418 LYS A O 1
ATOM 1123 N N . ILE B 1 30 ? 28.641 -45.040 17.736 1.00 36.60 419 ILE A N 1
ATOM 1124 C CA . ILE B 1 30 ? 28.494 -44.013 16.718 1.00 35.49 419 ILE A CA 1
ATOM 1125 C C . ILE B 1 30 ? 28.787 -44.614 15.356 1.00 33.36 419 ILE A C 1
ATOM 1126 O O . ILE B 1 30 ? 29.804 -45.281 15.163 1.00 33.72 419 ILE A O 1
ATOM 1131 N N . HIS B 1 31 ? 27.881 -44.382 14.416 1.00 29.61 420 HIS A N 1
ATOM 1132 C CA . HIS B 1 31 ? 28.040 -44.911 13.074 1.00 28.90 420 HIS A CA 1
ATOM 1133 C C . HIS B 1 31 ? 28.189 -43.797 12.049 1.00 27.29 420 HIS A C 1
ATOM 1134 O O . HIS B 1 31 ? 27.385 -42.872 11.991 1.00 25.63 420 HIS A O 1
ATOM 1141 N N . LYS B 1 32 ? 29.244 -43.889 11.251 1.00 28.37 421 LYS A N 1
ATOM 1142 C CA . LYS B 1 32 ? 29.512 -42.889 10.234 1.00 28.73 421 LYS A CA 1
ATOM 1143 C C . LYS B 1 32 ? 29.447 -43.569 8.875 1.00 26.71 421 LYS A C 1
ATOM 1144 O O . LYS B 1 32 ? 30.073 -44.604 8.661 1.00 28.53 421 LYS A O 1
ATOM 1150 N N . GLU B 1 33 ? 28.684 -42.988 7.957 1.00 26.56 422 GLU A N 1
ATOM 1151 C CA . GLU B 1 33 ? 28.538 -43.579 6.638 1.00 24.79 422 GLU A CA 1
ATOM 1152 C C . GLU B 1 33 ? 28.335 -42.559 5.532 1.00 24.05 422 GLU A C 1
ATOM 1153 O O . GLU B 1 33 ? 27.878 -41.444 5.770 1.00 22.60 422 GLU A O 1
ATOM 1159 N N . ILE B 1 34 ? 28.664 -42.962 4.312 1.00 22.54 423 ILE A N 1
ATOM 1160 C CA . ILE B 1 34 ? 28.510 -42.087 3.165 1.00 22.59 423 ILE A CA 1
ATOM 1161 C C . ILE B 1 34 ? 27.908 -42.854 1.997 1.00 20.76 423 ILE A C 1
ATOM 1162 O O . ILE B 1 34 ? 27.978 -44.078 1.938 1.00 22.44 423 ILE A O 1
ATOM 1167 N N . SER B 1 35 ? 27.298 -42.134 1.073 1.00 22.25 424 SER A N 1
ATOM 1168 C CA . SER B 1 35 ? 26.716 -42.779 -0.086 1.00 22.71 424 SER A CA 1
ATOM 1169 C C . SER B 1 35 ? 26.255 -41.764 -1.116 1.00 23.51 424 SER A C 1
ATOM 1170 O O . SER B 1 35 ? 26.005 -40.598 -0.804 1.00 24.45 424 SER A O 1
ATOM 1173 N N . GLU B 1 36 ? 26.163 -42.207 -2.358 1.00 24.69 425 GLU A N 1
ATOM 1174 C CA . GLU B 1 36 ? 25.678 -41.336 -3.409 1.00 24.15 425 GLU A CA 1
ATOM 1175 C C . GLU B 1 36 ? 24.214 -41.703 -3.550 1.00 23.94 425 GLU A C 1
ATOM 1176 O O . GLU B 1 36 ? 23.769 -42.676 -2.945 1.00 21.98 425 GLU A O 1
ATOM 1182 N N . GLY B 1 37 ? 23.471 -40.915 -4.321 1.00 25.12 426 GLY A N 1
ATOM 1183 C CA . GLY B 1 37 ? 22.061 -41.183 -4.543 1.00 25.30 426 GLY A CA 1
ATOM 1184 C C . GLY B 1 37 ? 21.616 -40.377 -5.750 1.00 26.87 426 GLY A C 1
ATOM 1185 O O . GLY B 1 37 ? 22.433 -39.659 -6.333 1.00 26.91 426 GLY A O 1
ATOM 1186 N N . ASP B 1 38 ? 20.346 -40.480 -6.138 1.00 27.05 427 ASP A N 1
ATOM 1187 C CA . ASP B 1 38 ? 19.882 -39.709 -7.289 1.00 28.68 427 ASP A CA 1
ATOM 1188 C C . ASP B 1 38 ? 19.487 -38.310 -6.843 1.00 26.98 427 ASP A C 1
ATOM 1189 O O . ASP B 1 38 ? 19.237 -37.428 -7.655 1.00 26.82 427 ASP A O 1
ATOM 1194 N N . GLY B 1 39 ? 19.446 -38.119 -5.532 1.00 25.03 428 GLY A N 1
ATOM 1195 C CA . GLY B 1 39 ? 19.104 -36.827 -4.980 1.00 23.63 428 GLY A CA 1
ATOM 1196 C C . GLY B 1 39 ? 19.733 -36.780 -3.607 1.00 22.59 428 GLY A C 1
ATOM 1197 O O . GLY B 1 39 ? 20.145 -37.816 -3.090 1.00 23.23 428 GLY A O 1
ATOM 1198 N N . GLY B 1 40 ? 19.811 -35.595 -3.021 1.00 23.13 429 GLY A N 1
ATOM 1199 C CA . GLY B 1 40 ? 20.404 -35.461 -1.703 1.00 23.25 429 GLY A CA 1
ATOM 1200 C C . GLY B 1 40 ? 19.772 -36.359 -0.656 1.00 22.76 429 GLY A C 1
ATOM 1201 O O . GLY B 1 40 ? 20.465 -37.107 0.025 1.00 24.62 429 GLY A O 1
ATOM 1202 N N . TYR B 1 41 ? 18.453 -36.281 -0.520 1.00 23.33 430 TYR A N 1
ATOM 1203 C CA . TYR B 1 41 ? 17.732 -37.087 0.458 1.00 21.95 430 TYR A CA 1
ATOM 1204 C C . TYR B 1 41 ? 17.886 -38.555 0.139 1.00 21.46 430 TYR A C 1
ATOM 1205 O O . TYR B 1 41 ? 18.029 -39.389 1.033 1.00 21.81 430 TYR A O 1
ATOM 1214 N N . ASP B 1 42 ? 17.853 -38.881 -1.147 1.00 22.86 431 ASP A N 1
ATOM 1215 C CA . ASP B 1 42 ? 17.999 -40.266 -1.550 1.00 20.83 431 ASP A CA 1
ATOM 1216 C C . ASP B 1 42 ? 19.372 -40.751 -1.098 1.00 18.23 431 ASP A C 1
ATOM 1217 O O . ASP B 1 42 ? 19.511 -41.856 -0.574 1.00 18.63 431 ASP A O 1
ATOM 1222 N N . ALA B 1 43 ? 20.386 -39.918 -1.305 1.00 18.74 432 ALA A N 1
ATOM 1223 C CA . ALA B 1 43 ? 21.747 -40.262 -0.891 1.00 17.56 432 ALA A CA 1
ATOM 1224 C C . ALA B 1 43 ? 21.761 -40.427 0.631 1.00 16.35 432 ALA A C 1
ATOM 1225 O O . ALA B 1 43 ? 22.387 -41.341 1.160 1.00 16.70 432 ALA A O 1
ATOM 1227 N N . PHE B 1 44 ? 21.054 -39.550 1.331 1.00 17.92 433 PHE A N 1
ATOM 1228 C CA . PHE B 1 44 ? 21.005 -39.638 2.788 1.00 18.74 433 PHE A CA 1
ATOM 1229 C C . PHE B 1 44 ? 20.346 -40.950 3.232 1.00 20.42 433 PHE A C 1
ATOM 1230 O O . PHE B 1 44 ? 20.785 -41.585 4.192 1.00 22.44 433 PHE A O 1
ATOM 1238 N N . MET B 1 45 ? 19.294 -41.363 2.533 1.00 19.27 434 MET A N 1
ATOM 1239 C CA . MET B 1 45 ? 18.607 -42.597 2.882 1.00 20.86 434 MET A CA 1
ATOM 1240 C C . MET B 1 45 ? 19.453 -43.820 2.568 1.00 20.59 434 MET A C 1
ATOM 1241 O O . MET B 1 45 ? 19.398 -44.805 3.294 1.00 19.76 434 MET A O 1
ATOM 1246 N N . ASN B 1 46 ? 20.229 -43.756 1.487 1.00 20.83 435 ASN A N 1
ATOM 1247 C CA . ASN B 1 46 ? 21.108 -44.854 1.115 1.00 21.24 435 ASN A CA 1
ATOM 1248 C C . ASN B 1 46 ? 22.195 -45.040 2.166 1.00 20.97 435 ASN A C 1
ATOM 1249 O O . ASN B 1 46 ? 22.599 -46.164 2.451 1.00 20.91 435 ASN A O 1
ATOM 1254 N N . ALA B 1 47 ? 22.685 -43.940 2.728 1.00 20.24 436 ALA A N 1
ATOM 1255 C CA . ALA B 1 47 ? 23.729 -44.034 3.740 1.00 22.15 436 ALA A CA 1
ATOM 1256 C C . ALA B 1 47 ? 23.110 -44.544 5.029 1.00 21.81 436 ALA A C 1
ATOM 1257 O O . ALA B 1 47 ? 23.710 -45.349 5.740 1.00 22.62 436 ALA A O 1
ATOM 1259 N N . LEU B 1 48 ? 21.903 -44.070 5.314 1.00 21.15 437 LEU A N 1
ATOM 1260 C CA . LEU B 1 48 ? 21.174 -44.472 6.510 1.00 22.24 437 LEU A CA 1
ATOM 1261 C C . LEU B 1 48 ? 20.908 -45.979 6.512 1.00 23.43 437 LEU A C 1
ATOM 1262 O O . LEU B 1 48 ? 21.058 -46.652 7.542 1.00 22.26 437 LEU A O 1
ATOM 1267 N N . THR B 1 49 ? 20.517 -46.502 5.351 1.00 23.46 438 THR A N 1
ATOM 1268 C CA . THR B 1 49 ? 20.215 -47.924 5.204 1.00 24.36 438 THR A CA 1
ATOM 1269 C C . THR B 1 49 ? 21.389 -48.847 5.530 1.00 23.29 438 THR A C 1
ATOM 1270 O O . THR B 1 49 ? 21.192 -49.929 6.079 1.00 21.61 438 THR A O 1
ATOM 1274 N N . LYS B 1 50 ? 22.605 -48.438 5.184 1.00 23.22 439 LYS A N 1
ATOM 1275 C CA . LYS B 1 50 ? 23.767 -49.267 5.491 1.00 23.85 439 LYS A CA 1
ATOM 1276 C C . LYS B 1 50 ? 23.885 -49.361 7.018 1.00 24.88 439 LYS A C 1
ATOM 1277 O O . LYS B 1 50 ? 24.320 -50.375 7.557 1.00 24.85 439 LYS A O 1
ATOM 1283 N N . ILE B 1 51 ? 23.498 -48.296 7.713 1.00 23.95 440 ILE A N 1
ATOM 1284 C CA . ILE B 1 51 ? 23.579 -48.294 9.170 1.00 22.92 440 ILE A CA 1
ATOM 1285 C C . ILE B 1 51 ? 22.493 -49.163 9.794 1.00 23.21 440 ILE A C 1
ATOM 1286 O O . ILE B 1 51 ? 22.790 -50.061 10.588 1.00 23.74 440 ILE A O 1
ATOM 1291 N N . THR B 1 52 ? 21.244 -48.915 9.413 1.00 20.18 441 THR A N 1
ATOM 1292 C CA . THR B 1 52 ? 20.131 -49.671 9.955 1.00 22.03 441 THR A CA 1
ATOM 1293 C C . THR B 1 52 ? 20.260 -51.167 9.683 1.00 23.44 441 THR A C 1
ATOM 1294 O O . THR B 1 52 ? 19.895 -51.976 10.536 1.00 22.16 441 THR A O 1
ATOM 1298 N N . ASN B 1 53 ? 20.780 -51.536 8.512 1.00 24.30 442 ASN A N 1
ATOM 1299 C CA . ASN B 1 53 ? 20.983 -52.945 8.192 1.00 27.26 442 ASN A CA 1
ATOM 1300 C C . ASN B 1 53 ? 21.895 -53.558 9.254 1.00 28.42 442 ASN A C 1
ATOM 1301 O O . ASN B 1 53 ? 21.629 -54.637 9.778 1.00 29.39 442 ASN A O 1
ATOM 1306 N N . ARG B 1 54 ? 22.987 -52.859 9.542 1.00 30.38 443 ARG A N 1
ATOM 1307 C CA . ARG B 1 54 ? 23.964 -53.300 10.529 1.00 32.60 443 ARG A CA 1
ATOM 1308 C C . ARG B 1 54 ? 23.290 -53.486 11.883 1.00 31.75 443 ARG A C 1
ATOM 1309 O O . ARG B 1 54 ? 23.555 -54.454 12.597 1.00 32.76 443 ARG A O 1
ATOM 1317 N N . LEU B 1 55 ? 22.415 -52.550 12.227 1.00 30.19 444 LEU A N 1
ATOM 1318 C CA . LEU B 1 55 ? 21.699 -52.595 13.496 1.00 31.51 444 LEU A CA 1
ATOM 1319 C C . LEU B 1 55 ? 20.554 -53.598 13.492 1.00 30.74 444 LEU A C 1
ATOM 1320 O O . LEU B 1 55 ? 19.994 -53.898 14.542 1.00 30.37 444 LEU A O 1
ATOM 1325 N N . GLY B 1 56 ? 20.209 -54.113 12.313 1.00 28.84 445 GLY A N 1
ATOM 1326 C CA . GLY B 1 56 ? 19.116 -55.066 12.212 1.00 26.74 445 GLY A CA 1
ATOM 1327 C C . GLY B 1 56 ? 17.763 -54.374 12.204 1.00 26.39 445 GLY A C 1
ATOM 1328 O O . GLY B 1 56 ? 16.733 -54.989 12.470 1.00 26.09 445 GLY A O 1
ATOM 1329 N N . ILE B 1 57 ? 17.770 -53.082 11.903 1.00 25.49 446 ILE A N 1
ATOM 1330 C CA . ILE B 1 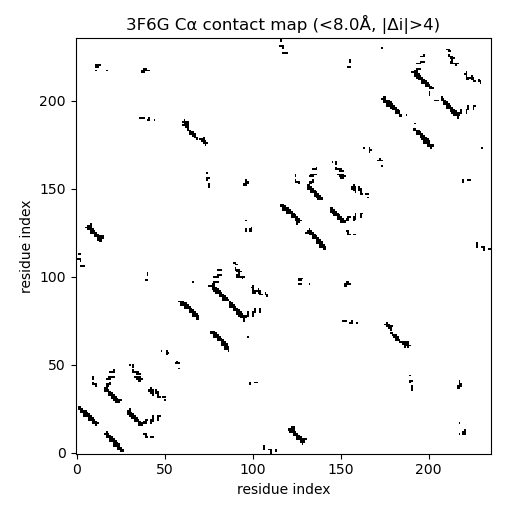57 ? 16.543 -52.292 11.853 1.00 25.36 446 ILE A CA 1
ATOM 1331 C C . ILE B 1 57 ? 16.018 -52.206 10.425 1.00 25.80 446 ILE A C 1
ATOM 1332 O O . ILE B 1 57 ? 16.769 -51.892 9.500 1.00 24.75 446 ILE A O 1
ATOM 1337 N N . SER B 1 58 ? 14.728 -52.467 10.247 1.00 25.19 447 SER A N 1
ATOM 1338 C CA . SER B 1 58 ? 14.126 -52.380 8.927 1.00 26.36 447 SER A CA 1
ATOM 1339 C C . SER B 1 58 ? 13.460 -51.009 8.769 1.00 25.92 447 SER A C 1
ATOM 1340 O O . SER B 1 58 ? 12.663 -50.598 9.611 1.00 26.59 447 SER A O 1
ATOM 1343 N N . ILE B 1 59 ? 13.799 -50.301 7.695 1.00 25.05 448 ILE A N 1
ATOM 1344 C CA . ILE B 1 59 ? 13.219 -48.988 7.430 1.00 26.33 448 ILE A CA 1
ATOM 1345 C C . ILE B 1 59 ? 11.918 -49.152 6.649 1.00 25.97 448 ILE A C 1
ATOM 1346 O O . ILE B 1 59 ? 11.868 -49.896 5.668 1.00 26.39 448 ILE A O 1
ATOM 1351 N N . PRO B 1 60 ? 10.849 -48.455 7.068 1.00 26.91 449 PRO A N 1
ATOM 1352 C CA . PRO B 1 60 ? 9.551 -48.539 6.385 1.00 27.23 449 PRO A CA 1
ATOM 1353 C C . PRO B 1 60 ? 9.693 -48.000 4.973 1.00 28.42 449 PRO A C 1
ATOM 1354 O O . PRO B 1 60 ? 10.652 -47.300 4.669 1.00 27.19 449 PRO A O 1
ATOM 1358 N N . LYS B 1 61 ? 8.740 -48.315 4.109 1.00 30.40 450 LYS A N 1
ATOM 1359 C CA . LYS B 1 61 ? 8.813 -47.795 2.759 1.00 33.81 450 LYS A CA 1
ATOM 1360 C C . LYS B 1 61 ? 8.195 -46.408 2.768 1.00 32.55 450 LYS A C 1
ATOM 1361 O O . LYS B 1 61 ? 7.219 -46.157 3.478 1.00 31.40 450 LYS A O 1
ATOM 1367 N N . LEU B 1 62 ? 8.783 -45.511 1.987 1.00 32.33 451 LEU A N 1
ATOM 1368 C CA . LEU B 1 62 ? 8.289 -44.145 1.861 1.00 33.76 451 LEU A CA 1
ATOM 1369 C C . LEU B 1 62 ? 7.063 -44.206 0.946 1.00 33.90 451 LEU A C 1
ATOM 1370 O O . LEU B 1 62 ? 7.174 -44.598 -0.216 1.00 34.18 451 LEU A O 1
ATOM 1375 N N . ILE B 1 63 ? 5.901 -43.826 1.472 1.00 33.37 452 ILE A N 1
ATOM 1376 C CA . ILE B 1 63 ? 4.653 -43.873 0.707 1.00 34.44 452 ILE A CA 1
ATOM 1377 C C . ILE B 1 63 ? 4.203 -42.538 0.125 1.00 34.16 452 ILE A C 1
ATOM 1378 O O . ILE B 1 63 ? 3.626 -42.494 -0.968 1.00 32.90 452 ILE A O 1
ATOM 1383 N N . ASP B 1 64 ? 4.450 -41.459 0.864 1.00 33.17 453 ASP A N 1
ATOM 1384 C CA . ASP B 1 64 ? 4.074 -40.118 0.426 1.00 31.69 453 ASP A CA 1
ATOM 1385 C C . ASP B 1 64 ? 5.088 -39.111 0.976 1.00 30.42 453 ASP A C 1
ATOM 1386 O O . ASP B 1 64 ? 5.588 -39.262 2.096 1.00 28.95 453 ASP A O 1
ATOM 1391 N N . TYR B 1 65 ? 5.386 -38.093 0.178 1.00 27.63 454 TYR A N 1
ATOM 1392 C CA . TYR B 1 65 ? 6.331 -37.048 0.556 1.00 28.21 454 TYR A CA 1
ATOM 1393 C C . TYR B 1 65 ? 5.661 -35.701 0.301 1.00 28.60 454 TYR A C 1
ATOM 1394 O O . TYR B 1 65 ? 5.320 -35.382 -0.841 1.00 26.68 454 TYR A O 1
ATOM 1403 N N . GLU B 1 66 ? 5.462 -34.915 1.358 1.00 28.64 455 GLU A N 1
ATOM 1404 C CA . GLU B 1 66 ? 4.812 -33.609 1.211 1.00 30.00 455 GLU A CA 1
ATOM 1405 C C . GLU B 1 66 ? 5.651 -32.469 1.777 1.00 28.84 455 GLU A C 1
ATOM 1406 O O . GLU B 1 66 ? 6.208 -32.572 2.871 1.00 28.38 455 GLU A O 1
ATOM 1412 N N . VAL B 1 67 ? 5.732 -31.378 1.025 1.00 27.48 456 VAL A N 1
ATOM 1413 C CA . VAL B 1 67 ? 6.490 -30.214 1.458 1.00 28.57 456 VAL A CA 1
ATOM 1414 C C . VAL B 1 67 ? 5.634 -28.966 1.309 1.00 28.32 456 VAL A C 1
ATOM 1415 O O . VAL B 1 67 ? 5.018 -28.761 0.268 1.00 30.45 456 VAL A O 1
ATOM 1419 N N . ARG B 1 68 ? 5.583 -28.138 2.345 1.00 27.32 457 ARG A N 1
ATOM 1420 C CA . ARG B 1 68 ? 4.815 -26.904 2.265 1.00 29.78 457 ARG A CA 1
ATOM 1421 C C . ARG B 1 68 ? 5.470 -25.779 3.054 1.00 29.42 457 ARG A C 1
ATOM 1422 O O . ARG B 1 68 ? 6.285 -26.020 3.950 1.00 30.37 457 ARG A O 1
ATOM 1430 N N . ILE B 1 69 ? 5.113 -24.547 2.700 1.00 28.74 458 ILE A N 1
ATOM 1431 C CA . ILE B 1 69 ? 5.621 -23.362 3.380 1.00 29.99 458 ILE A CA 1
ATOM 1432 C C . ILE B 1 69 ? 4.435 -22.447 3.612 1.00 32.00 458 ILE A C 1
ATOM 1433 O O . ILE B 1 69 ? 3.424 -22.529 2.909 1.00 31.96 458 ILE A O 1
ATOM 1438 N N . PRO B 1 70 ? 4.533 -21.567 4.614 1.00 32.70 459 PRO A N 1
ATOM 1439 C CA . PRO B 1 70 ? 3.419 -20.655 4.872 1.00 33.60 459 PRO A CA 1
ATOM 1440 C C . PRO B 1 70 ? 3.306 -19.667 3.704 1.00 33.54 459 PRO A C 1
ATOM 1441 O O . PRO B 1 70 ? 4.301 -19.367 3.045 1.00 33.81 459 PRO A O 1
ATOM 1445 N N . PRO B 1 71 ? 2.095 -19.151 3.433 1.00 32.96 460 PRO A N 1
ATOM 1446 C CA . PRO B 1 71 ? 1.931 -18.203 2.321 1.00 32.45 460 PRO A CA 1
ATOM 1447 C C . PRO B 1 71 ? 2.839 -16.984 2.441 1.00 30.94 460 PRO A C 1
ATOM 1448 O O . PRO B 1 71 ? 2.957 -16.381 3.511 1.00 30.29 460 PRO A O 1
ATOM 1452 N N . GLY B 1 72 ? 3.491 -16.627 1.341 1.00 31.41 461 GLY A N 1
ATOM 1453 C CA . GLY B 1 72 ? 4.378 -15.482 1.358 1.00 31.06 461 GLY A CA 1
ATOM 1454 C C . GLY B 1 72 ? 5.615 -15.706 2.208 1.00 31.94 461 GLY A C 1
ATOM 1455 O O . GLY B 1 72 ? 6.261 -14.745 2.637 1.00 32.06 461 GLY A O 1
ATOM 1456 N N . GLY B 1 73 ? 5.942 -16.977 2.440 1.00 30.93 462 GLY A N 1
ATOM 1457 C CA . GLY B 1 73 ? 7.098 -17.329 3.249 1.00 32.31 462 GLY A CA 1
ATOM 1458 C C . GLY B 1 73 ? 8.442 -16.851 2.731 1.00 31.59 462 GLY A C 1
ATOM 1459 O O . GLY B 1 73 ? 9.314 -16.518 3.524 1.00 31.82 462 GLY A O 1
ATOM 1460 N N . LYS B 1 74 ? 8.604 -16.808 1.411 1.00 32.06 463 LYS A N 1
ATOM 1461 C CA . LYS B 1 74 ? 9.846 -16.355 0.778 1.00 31.26 463 LYS A CA 1
ATOM 1462 C C . LYS B 1 74 ? 10.953 -17.408 0.778 1.00 29.49 463 LYS A C 1
ATOM 1463 O O . LYS B 1 74 ? 10.782 -18.527 1.262 1.00 27.45 463 LYS A O 1
ATOM 1469 N N . THR B 1 75 ? 12.096 -17.020 0.224 1.00 28.30 464 THR A N 1
ATOM 1470 C CA . THR B 1 75 ? 13.249 -17.904 0.084 1.00 28.07 464 THR A CA 1
ATOM 1471 C C . THR B 1 75 ? 13.751 -18.572 1.360 1.00 24.20 464 THR A C 1
ATOM 1472 O O . THR B 1 75 ? 14.158 -19.728 1.338 1.00 22.44 464 THR A O 1
ATOM 1476 N N . ASP B 1 76 ? 13.715 -17.856 2.471 1.00 24.72 465 ASP A N 1
ATOM 1477 C CA . ASP B 1 76 ? 14.189 -18.399 3.740 1.00 27.50 465 ASP A CA 1
ATOM 1478 C C . ASP B 1 76 ? 13.043 -18.982 4.567 1.00 26.59 465 ASP A C 1
ATOM 1479 O O . ASP B 1 76 ? 13.170 -19.142 5.774 1.00 29.08 465 ASP A O 1
ATOM 1484 N N . ALA B 1 77 ? 11.933 -19.319 3.917 1.00 26.06 466 ALA A N 1
ATOM 1485 C CA . ALA B 1 77 ? 10.770 -19.875 4.618 1.00 27.62 466 ALA A CA 1
ATOM 1486 C C . ALA B 1 77 ? 11.009 -21.181 5.387 1.00 26.92 466 ALA A C 1
ATOM 1487 O O . ALA B 1 77 ? 11.831 -22.014 5.002 1.00 24.35 466 ALA A O 1
ATOM 1489 N N . LEU B 1 78 ? 10.291 -21.339 6.495 1.00 28.55 467 LEU A N 1
ATOM 1490 C CA . LEU B 1 78 ? 10.381 -22.570 7.268 1.00 29.26 467 LEU A CA 1
ATOM 1491 C C . LEU B 1 78 ? 9.665 -23.586 6.403 1.00 27.79 467 LEU A C 1
ATOM 1492 O O . LEU B 1 78 ? 8.635 -23.281 5.807 1.00 30.32 467 LEU A O 1
ATOM 1497 N N . VAL B 1 79 ? 10.209 -24.788 6.323 1.00 25.21 468 VAL A N 1
ATOM 1498 C CA . VAL B 1 79 ? 9.603 -25.821 5.515 1.00 24.70 468 VAL A CA 1
ATOM 1499 C C . VAL B 1 79 ? 9.027 -26.941 6.375 1.00 25.55 468 VAL A C 1
ATOM 1500 O O . VAL B 1 79 ? 9.699 -27.465 7.261 1.00 26.50 468 VAL A O 1
ATOM 1504 N N . GLU B 1 80 ? 7.773 -27.287 6.112 1.00 24.77 469 GLU A N 1
ATOM 1505 C CA . GLU B 1 80 ? 7.109 -28.373 6.820 1.00 24.83 469 GLU A CA 1
ATOM 1506 C C . GLU B 1 80 ? 7.139 -29.560 5.873 1.00 24.19 469 GLU A C 1
ATOM 1507 O O . GLU B 1 80 ? 6.567 -29.495 4.791 1.00 23.55 469 GLU A O 1
ATOM 1513 N N . THR B 1 81 ? 7.832 -30.627 6.257 1.00 25.34 470 THR A N 1
ATOM 1514 C CA . THR B 1 81 ? 7.906 -31.820 5.422 1.00 24.86 470 THR A CA 1
ATOM 1515 C C . THR B 1 81 ? 7.209 -32.973 6.127 1.00 26.30 470 THR A C 1
ATOM 1516 O O . THR B 1 81 ? 7.553 -33.342 7.254 1.00 24.32 470 THR A O 1
ATOM 1520 N N . ARG B 1 82 ? 6.211 -33.531 5.459 1.00 26.26 471 ARG A N 1
ATOM 1521 C CA . ARG B 1 82 ? 5.463 -34.632 6.015 1.00 27.33 471 ARG A CA 1
ATOM 1522 C C . ARG B 1 82 ? 5.730 -35.854 5.174 1.00 25.90 471 ARG A C 1
ATOM 1523 O O . ARG B 1 82 ? 5.497 -35.855 3.972 1.00 26.91 471 ARG A O 1
ATOM 1531 N N . ILE B 1 83 ? 6.255 -36.886 5.816 1.00 24.25 472 ILE A N 1
ATOM 1532 C CA . ILE B 1 83 ? 6.581 -38.122 5.129 1.00 24.50 472 ILE A CA 1
ATOM 1533 C C . ILE B 1 83 ? 5.682 -39.232 5.632 1.00 24.47 472 ILE A C 1
ATOM 1534 O O . ILE B 1 83 ? 5.587 -39.460 6.839 1.00 26.53 472 ILE A O 1
ATOM 1539 N N . THR B 1 84 ? 5.013 -39.919 4.716 1.00 23.33 473 THR A N 1
ATOM 1540 C CA . THR B 1 84 ? 4.145 -41.006 5.131 1.00 24.60 473 THR A CA 1
ATOM 1541 C C . THR B 1 84 ? 4.858 -42.321 4.906 1.00 24.58 473 THR A C 1
ATOM 1542 O O . THR B 1 84 ? 5.426 -42.557 3.837 1.00 23.56 473 THR A O 1
ATOM 1546 N N . TRP B 1 85 ? 4.833 -43.169 5.932 1.00 25.92 474 TRP A N 1
ATOM 1547 C CA . TRP B 1 85 ? 5.503 -44.465 5.893 1.00 25.17 474 TRP A CA 1
ATOM 1548 C C . TRP B 1 85 ? 4.573 -45.670 5.996 1.00 26.07 474 TRP A C 1
ATOM 1549 O O . TRP B 1 85 ? 3.426 -45.555 6.427 1.00 24.22 474 TRP A O 1
ATOM 1560 N N . ASN B 1 86 ? 5.096 -46.831 5.613 1.00 28.69 475 ASN A N 1
ATOM 1561 C CA . ASN B 1 86 ? 4.343 -48.081 5.678 1.00 32.18 475 ASN A CA 1
ATOM 1562 C C . ASN B 1 86 ? 5.299 -49.244 5.935 1.00 33.38 475 ASN A C 1
ATOM 1563 O O . ASN B 1 86 ? 6.178 -49.521 5.121 1.00 31.03 475 ASN A O 1
ATOM 1568 N N . LYS B 1 87 ? 5.108 -49.923 7.065 1.00 36.95 476 LYS A N 1
ATOM 1569 C CA . LYS B 1 87 ? 5.954 -51.048 7.475 1.00 40.37 476 LYS A CA 1
ATOM 1570 C C . LYS B 1 87 ? 5.841 -52.308 6.623 1.00 42.46 476 LYS A C 1
ATOM 1571 O O . LYS B 1 87 ? 6.777 -53.107 6.561 1.00 42.43 476 LYS A O 1
ATOM 1577 N N . SER B 1 88 ? 4.695 -52.502 5.985 1.00 43.40 477 SER A N 1
ATOM 1578 C CA . SER B 1 88 ? 4.497 -53.684 5.162 1.00 45.45 477 SER A CA 1
ATOM 1579 C C . SER B 1 88 ? 4.617 -53.327 3.694 1.00 45.60 477 SER A C 1
ATOM 1580 O O . SER B 1 88 ? 4.598 -52.153 3.338 1.00 46.42 477 SER A O 1
ATOM 1583 N N . LEU B 1 91 ? 2.784 -53.653 1.182 1.00 70.40 480 LEU A N 1
ATOM 1584 C CA . LEU B 1 91 ? 1.826 -53.876 2.168 1.00 70.77 480 LEU A CA 1
ATOM 1585 C C . LEU B 1 91 ? 0.825 -52.733 2.210 1.00 70.82 480 LEU A C 1
ATOM 1586 O O . LEU B 1 91 ? 1.183 -51.654 2.102 1.00 71.40 480 LEU A O 1
ATOM 1588 N N . GLU B 1 92 ? -0.366 -52.887 2.793 1.00 70.60 481 GLU A N 1
ATOM 1589 C CA . GLU B 1 92 ? -1.528 -51.970 2.687 1.00 70.72 481 GLU A CA 1
ATOM 1590 C C . GLU B 1 92 ? -1.767 -51.285 4.011 1.00 70.66 481 GLU A C 1
ATOM 1591 O O . GLU B 1 92 ? -1.203 -51.751 4.950 1.00 71.63 481 GLU A O 1
ATOM 1593 N N . GLU B 1 93 ? -2.769 -50.544 4.204 1.00 69.77 482 GLU A N 1
ATOM 1594 C CA . GLU B 1 93 ? -3.036 -49.398 5.058 1.00 68.55 482 GLU A CA 1
ATOM 1595 C C . GLU B 1 93 ? -2.739 -49.715 6.517 1.00 67.69 482 GLU A C 1
ATOM 1596 O O . GLU B 1 93 ? -2.183 -48.706 7.182 1.00 68.22 482 GLU A O 1
ATOM 1598 N N . ASP B 1 94 ? -3.254 -50.661 7.275 1.00 65.98 483 ASP A N 1
ATOM 1599 C CA . ASP B 1 94 ? -3.134 -50.773 8.728 1.00 63.93 483 ASP A CA 1
ATOM 1600 C C . ASP B 1 94 ? -1.830 -50.343 9.428 1.00 62.53 483 ASP A C 1
ATOM 1601 O O . ASP B 1 94 ? -1.861 -50.022 10.613 1.00 62.77 483 ASP A O 1
ATOM 1603 N N . GLN B 1 95 ? -0.713 -50.268 8.724 1.00 59.95 484 GLN A N 1
ATOM 1604 C CA . GLN B 1 95 ? 0.560 -49.880 9.361 1.00 56.65 484 GLN A CA 1
ATOM 1605 C C . GLN B 1 95 ? 1.175 -48.652 8.717 1.00 52.78 484 GLN A C 1
ATOM 1606 O O . GLN B 1 95 ? 2.397 -48.515 8.602 1.00 52.03 484 GLN A O 1
ATOM 1612 N N . THR B 1 96 ? 0.305 -47.742 8.298 1.00 48.39 485 THR A N 1
ATOM 1613 C CA . THR B 1 96 ? 0.726 -46.516 7.654 1.00 44.14 485 THR A CA 1
ATOM 1614 C C . THR B 1 96 ? 0.767 -45.440 8.715 1.00 40.64 485 THR A C 1
ATOM 1615 O O . THR B 1 96 ? -0.133 -45.349 9.549 1.00 41.87 485 THR A O 1
ATOM 1619 N N . PHE B 1 97 ? 1.824 -44.639 8.703 1.00 35.59 486 PHE A N 1
ATOM 1620 C CA . PHE B 1 97 ? 1.962 -43.564 9.667 1.00 31.40 486 PHE A CA 1
ATOM 1621 C C . PHE B 1 97 ? 2.814 -42.446 9.082 1.00 31.17 486 PHE A C 1
ATOM 1622 O O . PHE B 1 97 ? 3.543 -42.645 8.107 1.00 29.63 486 PHE A O 1
ATOM 1630 N N . LYS B 1 98 ? 2.701 -41.266 9.678 1.00 30.95 487 LYS A N 1
ATOM 1631 C CA . LYS B 1 98 ? 3.429 -40.093 9.217 1.00 31.38 487 LYS A CA 1
ATOM 1632 C C . LYS B 1 98 ? 4.310 -39.498 10.295 1.00 30.91 487 LYS A C 1
ATOM 1633 O O . LYS B 1 98 ? 4.015 -39.612 11.482 1.00 31.01 487 LYS A O 1
ATOM 1639 N N . THR B 1 99 ? 5.397 -38.868 9.868 1.00 29.13 488 THR A N 1
ATOM 1640 C CA . THR B 1 99 ? 6.293 -38.168 10.775 1.00 28.41 488 THR A CA 1
ATOM 1641 C C . THR B 1 99 ? 6.473 -36.822 10.103 1.00 27.93 488 THR A C 1
ATOM 1642 O O . THR B 1 99 ? 6.309 -36.703 8.880 1.00 24.15 488 THR A O 1
ATOM 1646 N N . MET B 1 100 ? 6.811 -35.808 10.885 1.00 28.10 489 MET A N 1
ATOM 1647 C CA . MET B 1 100 ? 6.973 -34.483 10.327 1.00 28.65 489 MET A CA 1
ATOM 1648 C C . MET B 1 100 ? 8.235 -33.787 10.795 1.00 29.03 489 MET A C 1
ATOM 1649 O O . MET B 1 100 ? 8.765 -34.074 11.869 1.00 27.02 489 MET A O 1
ATOM 1654 N N . GLY B 1 101 ? 8.712 -32.868 9.963 1.00 27.91 490 GLY A N 1
ATOM 1655 C CA . GLY B 1 101 ? 9.896 -32.107 10.292 1.00 27.60 490 GLY A CA 1
ATOM 1656 C C . GLY B 1 101 ? 9.686 -30.679 9.852 1.00 27.13 490 GLY A C 1
ATOM 1657 O O . GLY B 1 101 ? 9.042 -30.440 8.832 1.00 28.60 490 GLY A O 1
ATOM 1658 N N . VAL B 1 102 ? 10.205 -29.728 10.621 1.00 27.87 491 VAL A N 1
ATOM 1659 C CA . VAL B 1 102 ? 10.082 -28.311 10.281 1.00 28.12 491 VAL A CA 1
ATOM 1660 C C . VAL B 1 102 ? 11.464 -27.683 10.434 1.00 29.02 491 VAL A C 1
ATOM 1661 O O . VAL B 1 102 ? 12.085 -27.775 11.496 1.00 27.80 491 VAL A O 1
ATOM 1665 N N . HIS B 1 103 ? 11.952 -27.051 9.371 1.00 29.30 492 HIS A N 1
ATOM 1666 C CA . HIS B 1 103 ? 13.283 -26.449 9.420 1.00 29.25 492 HIS A CA 1
ATOM 1667 C C . HIS B 1 103 ? 13.485 -25.493 8.237 1.00 28.30 492 HIS A C 1
ATOM 1668 O O . HIS B 1 103 ? 12.805 -25.616 7.219 1.00 28.02 492 HIS A O 1
ATOM 1675 N N . PRO B 1 104 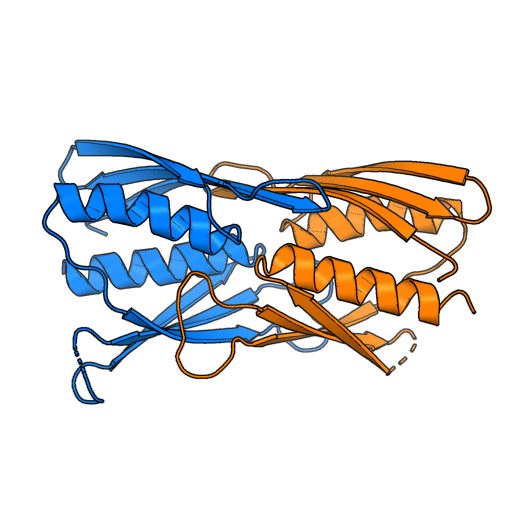? 14.393 -24.508 8.375 1.00 28.06 493 PRO A N 1
ATOM 1676 C CA . PRO B 1 104 ? 14.669 -23.541 7.301 1.00 28.52 493 PRO A CA 1
ATOM 1677 C C . PRO B 1 104 ? 15.276 -24.186 6.044 1.00 27.62 493 PRO A C 1
ATOM 1678 O O . PRO B 1 104 ? 15.212 -23.612 4.952 1.00 27.47 493 PRO A O 1
ATOM 1682 N N . ASP B 1 105 ? 15.875 -25.366 6.204 1.00 27.30 494 ASP A N 1
ATOM 1683 C CA . ASP B 1 105 ? 16.448 -26.092 5.070 1.00 26.76 494 ASP A CA 1
ATOM 1684 C C . ASP B 1 105 ? 15.503 -27.245 4.820 1.00 26.32 494 ASP A C 1
ATOM 1685 O O . ASP B 1 105 ? 15.210 -28.012 5.732 1.00 27.49 494 ASP A O 1
ATOM 1690 N N . GLN B 1 106 ? 15.039 -27.381 3.584 1.00 27.31 495 GLN A N 1
ATOM 1691 C CA . GLN B 1 106 ? 14.089 -28.432 3.254 1.00 26.46 495 GLN A CA 1
ATOM 1692 C C . GLN B 1 106 ? 14.648 -29.840 3.382 1.00 25.18 495 GLN A C 1
ATOM 1693 O O . GLN B 1 106 ? 13.903 -30.773 3.642 1.00 23.84 495 GLN A O 1
ATOM 1699 N N . THR B 1 107 ? 15.955 -30.001 3.212 1.00 26.41 496 THR A N 1
ATOM 1700 C CA . THR B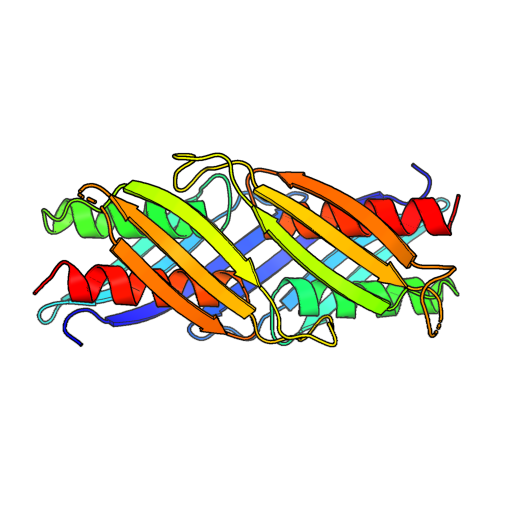 1 107 ? 16.544 -31.326 3.320 1.00 25.00 496 THR A CA 1
ATOM 1701 C C . THR B 1 107 ? 16.662 -31.737 4.783 1.00 23.28 496 THR A C 1
ATOM 1702 O O . THR B 1 107 ? 16.414 -32.889 5.135 1.00 23.38 496 THR A O 1
ATOM 1706 N N . VAL B 1 108 ? 17.029 -30.789 5.634 1.00 23.98 497 VAL A N 1
ATOM 1707 C CA . VAL B 1 108 ? 17.145 -31.059 7.063 1.00 22.85 497 VAL A CA 1
ATOM 1708 C C . VAL B 1 108 ? 15.766 -31.414 7.602 1.00 23.62 497 VAL A C 1
ATOM 1709 O O . VAL B 1 108 ? 15.633 -32.276 8.463 1.00 25.81 497 VAL A O 1
ATOM 1713 N N . ALA B 1 109 ? 14.739 -30.744 7.091 1.00 23.80 498 ALA A N 1
ATOM 1714 C CA . ALA B 1 109 ? 13.374 -31.005 7.526 1.00 23.36 498 ALA A CA 1
ATOM 1715 C C . ALA B 1 109 ? 13.054 -32.474 7.284 1.00 23.34 498 ALA A C 1
ATOM 1716 O O . ALA B 1 109 ? 12.422 -33.123 8.118 1.00 24.77 498 ALA A O 1
ATOM 1718 N N . ALA B 1 110 ? 13.479 -32.985 6.130 1.00 22.58 499 ALA A N 1
ATOM 1719 C CA . ALA B 1 110 ? 13.259 -34.382 5.769 1.00 23.50 499 ALA A CA 1
ATOM 1720 C C . ALA B 1 110 ? 14.086 -35.335 6.646 1.00 22.01 499 ALA A C 1
ATOM 1721 O O . ALA B 1 110 ? 13.649 -36.436 6.965 1.00 23.43 499 ALA A O 1
ATOM 1723 N N . VAL B 1 111 ? 15.285 -34.912 7.024 1.00 23.07 500 VAL A N 1
ATOM 1724 C CA . VAL B 1 111 ? 16.156 -35.734 7.862 1.00 22.23 500 VAL A CA 1
ATOM 1725 C C . VAL B 1 111 ? 15.532 -35.840 9.252 1.00 23.12 500 VAL A C 1
ATOM 1726 O O . VAL B 1 111 ? 15.587 -36.891 9.894 1.00 22.10 500 VAL A O 1
ATOM 1730 N N . HIS B 1 112 ? 14.921 -34.746 9.695 1.00 23.98 501 HIS A N 1
ATOM 1731 C CA . HIS B 1 112 ? 14.263 -34.698 10.996 1.00 25.51 501 HIS A CA 1
ATOM 1732 C C . HIS B 1 112 ? 13.037 -35.620 11.029 1.00 24.38 501 HIS A C 1
ATOM 1733 O O . HIS B 1 112 ? 12.816 -36.330 12.003 1.00 22.89 501 HIS A O 1
ATOM 1740 N N . ALA B 1 113 ? 12.238 -35.591 9.966 1.00 24.24 502 ALA A N 1
ATOM 1741 C CA . ALA B 1 113 ? 11.048 -36.431 9.879 1.00 22.75 502 ALA A CA 1
ATOM 1742 C C . ALA B 1 113 ? 11.476 -37.898 9.850 1.00 23.24 502 ALA A C 1
ATOM 1743 O O . ALA B 1 113 ? 10.786 -38.774 10.370 1.00 22.75 502 ALA A O 1
ATOM 1745 N N . THR B 1 114 ? 12.627 -38.156 9.243 1.00 23.87 503 THR A N 1
ATOM 1746 C CA . THR B 1 114 ? 13.150 -39.505 9.148 1.00 22.74 503 THR A CA 1
ATOM 1747 C C . THR B 1 114 ? 13.676 -39.973 10.506 1.00 24.58 503 THR A C 1
ATOM 1748 O O . THR B 1 114 ? 13.494 -41.136 10.881 1.00 22.72 503 THR A O 1
ATOM 1752 N N . GLU B 1 115 ? 14.315 -39.063 11.237 1.00 25.81 504 GLU A N 1
ATOM 1753 C CA . GLU B 1 115 ? 14.853 -39.367 12.566 1.00 28.58 504 GLU A CA 1
ATOM 1754 C C . GLU B 1 115 ? 13.703 -39.676 13.514 1.00 29.54 504 GLU A C 1
ATOM 1755 O O . GLU B 1 115 ? 13.798 -40.568 14.356 1.00 30.48 504 GLU A O 1
ATOM 1761 N N . LYS B 1 116 ? 12.614 -38.926 13.389 1.00 30.44 505 LYS A N 1
ATOM 1762 C CA . LYS B 1 116 ? 11.462 -39.172 14.233 1.00 29.77 505 LYS A CA 1
ATOM 1763 C C . LYS B 1 116 ? 10.961 -40.572 13.933 1.00 29.34 505 LYS A C 1
ATOM 1764 O O . LYS B 1 116 ? 10.696 -41.351 14.842 1.00 27.54 505 LYS A O 1
ATOM 1770 N N . MET B 1 117 ? 10.839 -40.891 12.650 1.00 27.98 506 MET A N 1
ATOM 1771 C CA . MET B 1 117 ? 10.373 -42.210 12.262 1.00 28.32 506 MET A CA 1
ATOM 1772 C C . MET B 1 117 ? 11.236 -43.302 12.887 1.00 27.28 506 MET A C 1
ATOM 1773 O O . MET B 1 117 ? 10.713 -44.289 13.410 1.00 26.68 506 MET A O 1
ATOM 1778 N N . LEU B 1 118 ? 12.551 -43.122 12.835 1.00 26.48 507 LEU A N 1
ATOM 1779 C CA . LEU B 1 118 ? 13.478 -44.101 13.385 1.00 27.62 507 LEU A CA 1
ATOM 1780 C C . LEU B 1 118 ? 13.227 -44.403 14.854 1.00 28.64 507 LEU A C 1
ATOM 1781 O O . LEU B 1 118 ? 13.212 -45.565 15.255 1.00 29.33 507 LEU A O 1
ATOM 1786 N N . ASN B 1 119 ? 13.020 -43.358 15.647 1.00 30.00 508 ASN A N 1
ATOM 1787 C CA . ASN B 1 119 ? 12.758 -43.511 17.071 1.00 32.51 508 ASN A CA 1
ATOM 1788 C C . ASN B 1 119 ? 11.388 -44.117 17.365 1.00 34.90 508 ASN A C 1
ATOM 1789 O O . ASN B 1 119 ? 11.244 -44.892 18.311 1.00 34.15 508 ASN A O 1
ATOM 1794 N N . GLN B 1 120 ? 10.384 -43.774 16.561 1.00 36.26 509 GLN A N 1
ATOM 1795 C CA . GLN B 1 120 ? 9.046 -44.318 16.766 1.00 39.12 509 GLN A CA 1
ATOM 1796 C C . GLN B 1 120 ? 9.087 -45.827 16.545 1.00 40.23 509 GLN A C 1
ATOM 1797 O O . GLN B 1 120 ? 8.399 -46.594 17.227 1.00 39.99 509 GLN A O 1
ATOM 1803 N N . ILE B 1 121 ? 9.909 -46.245 15.590 1.00 40.73 510 ILE A N 1
ATOM 1804 C CA . ILE B 1 121 ? 10.068 -47.654 15.276 1.00 42.53 510 ILE A CA 1
ATOM 1805 C C . ILE B 1 121 ? 10.918 -48.374 16.319 1.00 44.43 510 ILE A C 1
ATOM 1806 O O . ILE B 1 121 ? 10.718 -49.559 16.580 1.00 45.23 510 ILE A O 1
ATOM 1811 N N . LEU B 1 122 ? 11.861 -47.655 16.917 1.00 46.68 511 LEU A N 1
ATOM 1812 C CA . LEU B 1 122 ? 12.729 -48.233 17.935 1.00 49.67 511 LEU A CA 1
ATOM 1813 C C . LEU B 1 122 ? 12.097 -48.160 19.318 1.00 52.64 511 LEU A C 1
ATOM 1814 O O . LEU B 1 122 ? 12.319 -49.031 20.163 1.00 53.33 511 LEU A O 1
ATOM 1819 N N . GLN B 1 123 ? 11.314 -47.111 19.542 1.00 55.00 512 GLN A N 1
ATOM 1820 C CA . GLN B 1 123 ? 10.649 -46.899 20.819 1.00 56.89 512 GLN A CA 1
ATOM 1821 C C . GLN B 1 123 ? 9.244 -47.483 20.783 1.00 57.38 512 GLN A C 1
ATOM 1822 O O . GLN B 1 123 ? 8.279 -46.707 20.945 1.00 58.81 512 GLN A O 1
#

Sequence (236 aa):
KVLTIKSCNIHSGIGIRPHAQIELEYQGKIHKEISEGDGGYDAFMNALTKITNRLGISIPKLIDYEVRIPPGGKTDALVETRITWNKTFKTMGVHPDQTVAAVHATEKMLNQILQKVLTIKSCNIHSGIGIRPHAQIELEYQGKIHKEISEGDGGYDAFMNALTKITNRLGISIPKLIDYEVRIPPGGKTDALVETRITWNKSLEEDQTFKTMGVHPDQTVAAVHATEKMLNQILQ

B-factor: mean 33.62, std 11.59, range [14.4, 90.46]

Nearest PDB structures (foldseek):
  3f6g-assembly1_B  TM=1.009E+00  e=1.906E-21  Leptospira interrogans
  3f6g-assembly1_A  TM=9.996E-01  e=1.777E-19  Leptospira interrogans
  3f6h-assembly1_B  TM=1.000E+00  e=6.701E-19  Leptospira interrogans
  3f6h-assembly1_A  TM=9.948E-01  e=5.371E-19  Leptospira interrogans
  3hq1-assembly1_B  TM=7.384E-01  e=4.098E-05  Mycobacterium tuberculosis H37Rv

GO terms:
  GO:0043714 (R)-citramalate synthase activity (F, EXP)

CATH classification: 3.30.160.740 (+1 more: 3.30.160.340)

InterPro domains:
  IPR000891 Pyruvate carboxyltransferase [PF00682] (8-275)
  IPR000891 Pyruvate carboxyltransferase [PS50991] (8-269)
  IPR002034 Alpha-isopropylmalate/homocitrate synthase, conserved site [PS00815] (15-31)
  IPR013709 2-isopropylmalate synthase LeuA, allosteric (dimerisation) domain [PF08502] (371-511)
  IPR013709 2-isopropylmalate synthase LeuA, allosteric (dimerisation) domain [SM00917] (370-511)
  IPR013785 Aldolase-type TIM barrel [G3DSA:3.20.20.70] (7-325)
  IPR036230 2-isopropylmalate synthase LeuA, allosteric (dimerisation) domain superfamily [SSF110921] (395-510)
  IPR050073 2-IPM synthase/homocitrate synthase-like [PTHR10277] (6-511)
  IPR054691 2-isopropylmalate synthase/homocitrate synthase, post-catalytic domain [PF22617] (289-369)
  IPR054907 (R)-citramalate synthase [NF042433] (1-514)

Foldseek 3Di:
DAKAWPDKDWDDDPPDFTKMWTWMDHPHDIDIFMATANHRLRNVVVRVVVVCVVVVHDAFAWDDKDWDFDPPDDLQTKIKIWTAGHVGDIFIAIGSDVSVRVVRRSVVSVVVRVD/DQKAFPDKDWDDDDVDQTKMWTWMDHPNDIDIFMATANHRLRNVVVRVVVVCVVVVHDAFDWDDWDWDFPPPQPLQTKIKIKTWGARDPDDPRIDIFIAIGSDPSVRVVRSRRVSVVVRVD

Solvent-accessible surface area: 10740 Å² total

Organism: Leptospira interrogans serogroup Icterohaemorrhagiae serovar Lai (strain 56601) (NCBI:txid189518)

Secondary structure (DSSP, 8-state):
--EEEEEEEEEEEET---EEEEEEEETTEEEEEEEE-SSHHHHHHHHHHHHHHHHTPPPPEEEEEEEE--TT--TT--EEEEEEEE----GGGEEEEEEEESSHHHHHHHHHHHHHHHHH-/--EEEEEEEEEE-TTS--EEEEEEEETTEEEEEEEE-SSHHHHHHHHHHHHHHHHTPPPPEEEEEEEE--SS--TT--EEEEEEEE--EEEEEEESSHHHHHHHHHHHHHHHHT-

Radius of gyration: 18.09 Å; Cα contacts (8 Å, |Δi|>4): 612; chains: 2; bounding box: 33×51×46 Å